Protein AF-A0ABD2PYW7-F1 (afdb_monomer_lite)

Structure (mmCIF, N/CA/C/O backbone):
data_AF-A0ABD2PYW7-F1
#
_entry.id   AF-A0ABD2PYW7-F1
#
loop_
_atom_site.group_PDB
_atom_site.id
_atom_site.type_symbol
_atom_site.label_atom_id
_atom_site.label_alt_id
_atom_site.label_comp_id
_atom_site.label_asym_id
_atom_site.label_entity_id
_atom_site.label_seq_id
_atom_site.pdbx_PDB_ins_code
_atom_site.Cartn_x
_atom_site.Cartn_y
_atom_site.Cartn_z
_atom_site.occupancy
_atom_site.B_iso_or_equiv
_atom_site.auth_seq_id
_atom_site.auth_comp_id
_atom_site.auth_asym_id
_atom_site.auth_atom_id
_atom_site.pdbx_PDB_model_num
ATOM 1 N N . MET A 1 1 ? 18.939 -3.642 -20.724 1.00 52.53 1 MET A N 1
ATOM 2 C CA . MET A 1 1 ? 17.800 -2.954 -20.072 1.00 52.53 1 MET A CA 1
ATOM 3 C C . MET A 1 1 ? 18.262 -1.967 -18.990 1.00 52.53 1 MET A C 1
ATOM 5 O O . MET A 1 1 ? 17.983 -0.792 -19.142 1.00 52.53 1 MET A O 1
ATOM 9 N N . TYR A 1 2 ? 19.054 -2.363 -17.980 1.00 49.78 2 TYR A N 1
ATOM 10 C CA . TYR A 1 2 ? 19.528 -1.447 -16.913 1.00 49.78 2 TYR A CA 1
ATOM 11 C C . TYR A 1 2 ? 20.379 -0.253 -17.397 1.00 49.78 2 TYR A C 1
ATOM 13 O O . TYR A 1 2 ? 20.152 0.873 -16.969 1.00 49.78 2 TYR A O 1
ATOM 21 N N . ALA A 1 3 ? 21.316 -0.473 -18.329 1.00 51.88 3 ALA A N 1
ATOM 22 C CA . ALA A 1 3 ? 22.132 0.605 -18.905 1.00 51.88 3 ALA A CA 1
ATOM 23 C C . ALA A 1 3 ? 21.305 1.633 -19.701 1.00 51.88 3 ALA A C 1
ATOM 25 O O . ALA A 1 3 ? 21.702 2.785 -19.798 1.00 51.88 3 ALA A O 1
ATOM 26 N N . ILE A 1 4 ? 20.153 1.212 -20.235 1.00 57.09 4 ILE A N 1
ATOM 27 C CA . ILE A 1 4 ? 19.207 2.082 -20.942 1.00 57.09 4 ILE A CA 1
ATOM 28 C C . ILE A 1 4 ? 18.383 2.861 -19.913 1.00 57.09 4 ILE A C 1
ATOM 30 O O . ILE A 1 4 ? 18.270 4.072 -20.023 1.00 57.09 4 ILE A O 1
ATOM 34 N N . LEU A 1 5 ? 17.886 2.189 -18.865 1.00 62.19 5 LEU A N 1
ATOM 35 C CA . LEU A 1 5 ? 17.117 2.833 -17.797 1.00 62.19 5 LEU A CA 1
ATOM 36 C C . LEU A 1 5 ? 17.913 3.956 -17.117 1.00 62.19 5 LEU A C 1
ATOM 38 O O . LEU A 1 5 ? 17.395 5.056 -17.000 1.00 62.19 5 LEU A O 1
ATOM 42 N N . HIS A 1 6 ? 19.183 3.745 -16.753 1.00 66.00 6 HIS A N 1
ATOM 43 C CA . HIS A 1 6 ? 19.994 4.775 -16.069 1.00 66.00 6 HIS A CA 1
ATOM 44 C C . HIS A 1 6 ? 20.317 6.021 -16.902 1.00 66.00 6 HIS A C 1
ATOM 46 O O . HIS A 1 6 ? 20.719 7.032 -16.334 1.00 66.00 6 HIS A O 1
ATOM 52 N N . GLN A 1 7 ? 20.157 5.962 -18.224 1.00 72.94 7 GLN A N 1
ATOM 53 C CA . GLN A 1 7 ? 20.335 7.121 -19.106 1.00 72.94 7 GLN A CA 1
ATOM 54 C C . GLN A 1 7 ? 19.061 7.966 -19.230 1.00 72.94 7 GLN A C 1
ATOM 56 O O . GLN A 1 7 ? 19.128 9.109 -19.673 1.00 72.94 7 GLN A O 1
ATOM 61 N N . LEU A 1 8 ? 17.917 7.406 -18.835 1.00 76.38 8 LEU A N 1
ATOM 62 C CA . LEU A 1 8 ? 16.614 8.052 -18.884 1.00 76.38 8 LEU A CA 1
ATOM 63 C C . LEU A 1 8 ? 16.336 8.833 -17.596 1.00 76.38 8 LEU A C 1
ATOM 65 O O . LEU A 1 8 ? 16.809 8.473 -16.510 1.00 76.38 8 LEU A O 1
ATOM 69 N N . LYS A 1 9 ? 15.520 9.884 -17.703 1.00 85.19 9 LYS A N 1
ATOM 70 C CA . LYS A 1 9 ? 14.954 10.574 -16.536 1.00 85.19 9 LYS A CA 1
ATOM 71 C C . LYS A 1 9 ? 14.059 9.614 -15.751 1.00 85.19 9 LYS A C 1
ATOM 73 O O . LYS A 1 9 ? 13.505 8.669 -16.302 1.00 85.19 9 LYS A O 1
ATOM 78 N N . LYS A 1 10 ? 13.864 9.874 -14.457 1.00 77.88 10 LYS A N 1
ATOM 79 C CA . LYS A 1 10 ? 13.043 9.008 -13.585 1.00 77.88 10 LYS A CA 1
ATOM 80 C C . LYS A 1 10 ? 11.611 8.847 -14.101 1.00 77.88 10 LYS A C 1
ATOM 82 O O . LYS A 1 10 ? 11.086 7.744 -14.083 1.00 77.88 10 LYS A O 1
ATOM 87 N N . GLU A 1 11 ? 11.032 9.920 -14.630 1.00 83.38 11 GLU A N 1
ATOM 88 C CA . GLU A 1 11 ? 9.726 9.927 -15.302 1.00 83.38 11 GLU A CA 1
ATOM 89 C C . GLU A 1 11 ? 9.674 8.935 -16.476 1.00 83.38 11 GLU A C 1
ATOM 91 O O . GLU A 1 11 ? 8.742 8.148 -16.619 1.00 83.38 11 GLU A O 1
ATOM 96 N N . GLU A 1 12 ? 10.708 8.940 -17.315 1.00 83.81 12 GLU A N 1
ATOM 97 C CA . GLU A 1 12 ? 10.820 8.070 -18.487 1.00 83.81 12 GLU A CA 1
ATOM 98 C C . GLU A 1 12 ? 11.050 6.612 -18.073 1.00 83.81 12 GLU A C 1
ATOM 100 O O . GLU A 1 12 ? 10.486 5.700 -18.677 1.00 83.81 12 GLU A O 1
ATOM 105 N N . GLN A 1 13 ? 11.825 6.385 -17.007 1.00 83.81 13 GLN A N 1
ATOM 106 C CA . GLN A 1 13 ? 11.998 5.061 -16.409 1.00 83.81 13 GLN A CA 1
ATOM 107 C C . GLN A 1 13 ? 10.678 4.521 -15.851 1.00 83.81 13 GLN A C 1
ATOM 109 O O . GLN A 1 13 ? 10.348 3.367 -16.116 1.00 83.81 13 GLN A O 1
ATOM 114 N N . ALA A 1 14 ? 9.920 5.342 -15.118 1.00 85.25 14 ALA A N 1
ATOM 115 C CA . ALA A 1 14 ? 8.622 4.971 -14.561 1.00 85.25 14 ALA A CA 1
ATOM 116 C C . ALA A 1 14 ? 7.639 4.598 -15.677 1.00 85.25 14 ALA A C 1
ATOM 118 O O . ALA A 1 14 ? 7.069 3.510 -15.660 1.00 85.25 14 ALA A O 1
ATOM 119 N N . ARG A 1 15 ? 7.530 5.432 -16.718 1.00 86.00 15 ARG A N 1
ATOM 120 C CA . ARG A 1 15 ? 6.681 5.147 -17.887 1.00 86.00 15 ARG A CA 1
ATOM 121 C C . ARG A 1 15 ? 7.093 3.866 -18.604 1.00 86.00 15 ARG A C 1
ATOM 123 O O . ARG A 1 15 ? 6.240 3.043 -18.923 1.00 86.00 15 ARG A O 1
ATOM 130 N N . LEU A 1 16 ? 8.390 3.670 -18.840 1.00 85.94 16 LEU A N 1
ATOM 131 C CA . LEU A 1 16 ? 8.882 2.472 -19.518 1.00 85.94 16 LEU A CA 1
ATOM 132 C C . LEU A 1 16 ? 8.623 1.208 -18.690 1.00 85.94 16 LEU A C 1
ATOM 134 O O . LEU A 1 16 ? 8.171 0.205 -19.236 1.00 85.94 16 LEU A O 1
ATOM 138 N N . LEU A 1 17 ? 8.882 1.246 -17.381 1.00 83.56 17 LEU A N 1
ATOM 139 C CA . LEU A 1 17 ? 8.610 0.113 -16.497 1.00 83.56 17 LEU A CA 1
ATOM 140 C C . LEU A 1 17 ? 7.115 -0.177 -16.391 1.00 83.56 17 LEU A C 1
ATOM 142 O O . LEU A 1 17 ? 6.745 -1.348 -16.400 1.00 83.56 17 LEU A O 1
ATOM 146 N N . PHE A 1 18 ? 6.266 0.852 -16.365 1.00 85.81 18 PHE A N 1
ATOM 147 C CA . PHE A 1 18 ? 4.819 0.668 -16.418 1.00 85.81 18 PHE A CA 1
ATOM 148 C C . PHE A 1 18 ? 4.382 -0.001 -17.726 1.00 85.81 18 PHE A C 1
ATOM 150 O O . PHE A 1 18 ? 3.592 -0.934 -17.706 1.00 85.81 18 PHE A O 1
ATOM 157 N N . ILE A 1 19 ? 4.917 0.420 -18.875 1.00 86.12 19 ILE A N 1
ATOM 158 C CA . ILE A 1 19 ? 4.568 -0.193 -20.167 1.00 86.12 19 ILE A CA 1
ATOM 159 C C . ILE A 1 19 ? 4.984 -1.670 -20.218 1.00 86.12 19 ILE A C 1
ATOM 161 O O . ILE A 1 19 ? 4.281 -2.492 -20.802 1.00 86.12 19 ILE A O 1
ATOM 165 N N . LEU A 1 20 ? 6.134 -2.005 -19.633 1.00 85.38 20 LEU A N 1
ATOM 166 C CA . LEU A 1 20 ? 6.694 -3.355 -19.702 1.00 85.38 20 LEU A CA 1
ATOM 167 C C . LEU A 1 20 ? 6.112 -4.316 -18.661 1.00 85.38 20 LEU A C 1
ATOM 169 O O . LEU A 1 20 ? 5.995 -5.504 -18.945 1.00 85.38 20 LEU A O 1
ATOM 173 N N . TYR A 1 21 ? 5.805 -3.817 -17.465 1.00 84.44 21 TYR A N 1
ATOM 174 C CA . TYR A 1 21 ? 5.489 -4.643 -16.295 1.00 84.44 21 TYR A CA 1
ATOM 175 C C . TYR A 1 21 ? 4.320 -4.115 -15.473 1.00 84.44 21 TYR A C 1
ATOM 177 O O . TYR A 1 21 ? 4.023 -4.690 -14.430 1.00 84.44 21 TYR A O 1
ATOM 185 N N . GLY A 1 22 ? 3.708 -3.003 -15.875 1.00 86.81 22 GLY A N 1
ATOM 186 C CA . GLY A 1 22 ? 2.589 -2.416 -15.158 1.00 86.81 22 GLY A CA 1
ATOM 187 C C . GLY A 1 22 ? 1.405 -3.379 -15.078 1.00 86.81 22 GLY A C 1
ATOM 188 O O . GLY A 1 22 ? 1.373 -4.404 -15.761 1.00 86.81 22 GLY A O 1
ATOM 189 N N . PRO A 1 23 ? 0.414 -3.071 -14.239 1.00 88.06 23 PRO A N 1
ATOM 190 C CA . PRO A 1 23 ? -0.671 -3.994 -13.963 1.00 88.06 23 PRO A CA 1
ATOM 191 C C . PRO A 1 23 ? -1.484 -4.358 -15.208 1.00 88.06 23 PRO A C 1
ATOM 193 O O . PRO A 1 23 ? -1.763 -3.504 -16.059 1.00 88.06 23 PRO A O 1
ATOM 196 N N . LEU A 1 24 ? -1.905 -5.623 -15.280 1.00 88.38 24 LEU A N 1
ATOM 197 C CA . LEU A 1 24 ? -2.558 -6.204 -16.452 1.00 88.38 24 LEU A CA 1
ATOM 198 C C . LEU A 1 24 ? -3.940 -6.769 -16.124 1.00 88.38 24 LEU A C 1
ATOM 200 O O . LEU A 1 24 ? -4.105 -7.564 -15.210 1.00 88.38 24 LEU A O 1
ATOM 204 N N . HIS A 1 25 ? -4.930 -6.476 -16.961 1.00 84.25 25 HIS A N 1
ATOM 205 C CA . HIS A 1 25 ? -6.196 -7.205 -16.971 1.00 84.25 25 HIS A CA 1
ATOM 206 C C . HIS A 1 25 ? -6.430 -7.788 -18.358 1.00 84.25 25 HIS A C 1
ATOM 208 O O . HIS A 1 25 ? -6.474 -7.058 -19.350 1.00 84.25 25 HIS A O 1
ATOM 214 N N . ARG A 1 26 ? -6.572 -9.117 -18.443 1.00 82.50 26 ARG A N 1
ATOM 215 C CA . ARG A 1 26 ? -6.778 -9.837 -19.716 1.00 82.50 26 ARG A CA 1
ATOM 216 C C . ARG A 1 26 ? -5.719 -9.473 -20.777 1.00 82.50 26 ARG A C 1
ATOM 218 O O . ARG A 1 26 ? -6.046 -9.266 -21.943 1.00 82.50 26 ARG A O 1
ATOM 225 N N . GLY A 1 27 ? -4.459 -9.353 -20.349 1.00 81.19 27 GLY A N 1
ATOM 226 C CA . GLY A 1 27 ? -3.315 -9.036 -21.215 1.00 81.19 27 GLY A CA 1
ATOM 227 C C . GLY A 1 27 ? -3.215 -7.574 -21.664 1.00 81.19 27 GLY A C 1
ATOM 228 O O . GLY A 1 27 ? -2.431 -7.274 -22.561 1.00 81.19 27 GLY A O 1
ATOM 229 N N . LYS A 1 28 ? -4.000 -6.662 -21.079 1.00 86.25 28 LYS A N 1
ATOM 230 C CA . LYS A 1 28 ? -3.956 -5.223 -21.376 1.00 86.25 28 LYS A CA 1
ATOM 231 C C . LYS A 1 28 ? -3.544 -4.432 -20.143 1.00 86.25 28 LYS A C 1
ATOM 233 O O . LYS A 1 28 ? -4.005 -4.744 -19.050 1.00 86.25 28 LYS A O 1
ATOM 238 N N . LEU A 1 29 ? -2.729 -3.395 -20.335 1.00 87.25 29 LEU A N 1
ATOM 239 C CA . LEU A 1 29 ? -2.399 -2.432 -19.282 1.00 87.25 29 LEU A CA 1
ATOM 240 C C . LEU A 1 29 ? -3.655 -1.682 -18.838 1.00 87.25 29 LEU A C 1
ATOM 242 O O . LEU A 1 29 ? -4.457 -1.264 -19.677 1.00 87.25 29 LEU A O 1
ATOM 246 N N . ILE A 1 30 ? -3.8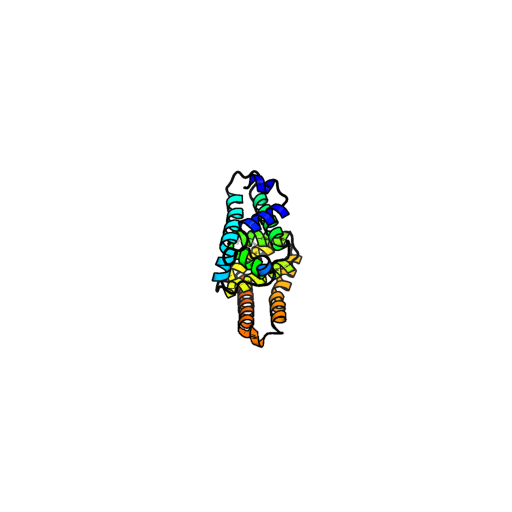07 -1.500 -17.528 1.00 87.38 30 ILE A N 1
ATOM 247 C CA . ILE A 1 30 ? -5.043 -0.985 -16.922 1.00 87.38 30 ILE A CA 1
ATOM 248 C C . ILE A 1 30 ? -4.855 0.281 -16.078 1.00 87.38 30 ILE A C 1
ATOM 250 O O . ILE A 1 30 ? -5.447 0.394 -15.012 1.00 87.38 30 ILE A O 1
ATOM 254 N N . TRP A 1 31 ? -4.079 1.261 -16.557 1.00 84.44 31 TRP A N 1
ATOM 255 C C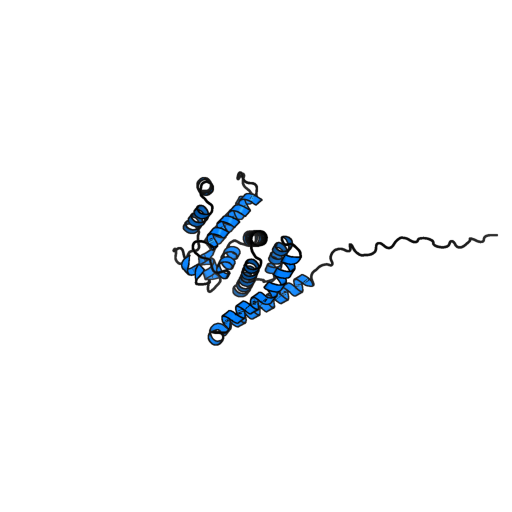A . TRP A 1 31 ? -3.843 2.513 -15.814 1.00 84.44 31 TRP A CA 1
ATOM 256 C C . TRP A 1 31 ? -5.143 3.182 -15.341 1.00 84.44 31 TRP A C 1
ATOM 258 O O . TRP A 1 31 ? -5.360 3.333 -14.146 1.00 84.44 31 TRP A O 1
ATOM 268 N N . ASN A 1 32 ? -6.047 3.514 -16.268 1.00 85.44 32 ASN A N 1
ATOM 269 C CA . ASN A 1 32 ? -7.278 4.238 -15.931 1.00 85.44 32 ASN A CA 1
ATOM 270 C C . ASN A 1 32 ? -8.161 3.453 -14.954 1.00 85.44 32 ASN A C 1
ATOM 272 O O . ASN A 1 32 ? -8.755 4.032 -14.054 1.00 85.44 32 ASN A O 1
ATOM 276 N N . MET A 1 33 ? -8.198 2.121 -15.078 1.00 85.81 33 MET A N 1
ATOM 277 C CA . MET A 1 33 ? -8.975 1.303 -14.145 1.00 85.81 33 MET A CA 1
ATOM 278 C C . MET A 1 33 ? -8.395 1.358 -12.733 1.00 85.81 33 MET A C 1
ATOM 280 O O . MET A 1 33 ? -9.163 1.255 -11.791 1.00 85.81 33 MET A O 1
ATOM 284 N N . ILE A 1 34 ? -7.083 1.538 -12.574 1.00 86.75 34 ILE A N 1
ATOM 285 C CA . ILE A 1 34 ? -6.424 1.638 -11.264 1.00 86.75 34 ILE A CA 1
ATOM 286 C C . ILE A 1 34 ? -6.655 3.000 -10.601 1.00 86.75 34 ILE A C 1
ATOM 288 O O . ILE A 1 34 ? -6.634 3.104 -9.374 1.00 86.75 34 ILE A O 1
ATOM 292 N N . CYS A 1 35 ? -6.898 4.040 -11.392 1.00 85.88 35 CYS A N 1
ATOM 293 C CA . CYS A 1 35 ? -7.284 5.352 -10.879 1.00 85.88 35 CYS A CA 1
ATOM 294 C C . CYS A 1 35 ? -8.754 5.402 -10.431 1.00 85.88 35 CYS A C 1
ATOM 296 O O . CYS A 1 35 ? -9.122 6.279 -9.660 1.00 85.88 35 CYS A O 1
ATOM 298 N N . GLU A 1 36 ? -9.596 4.480 -10.905 1.00 84.94 36 GLU A N 1
ATOM 299 C CA . GLU A 1 36 ? -11.055 4.567 -10.734 1.00 84.94 36 GLU A CA 1
ATOM 300 C C . GLU A 1 36 ? -11.663 3.393 -9.957 1.00 84.94 36 GLU A C 1
ATOM 302 O O . GLU A 1 36 ? -12.714 3.539 -9.343 1.00 84.94 36 GLU A O 1
ATOM 307 N N . ASN A 1 37 ? -11.031 2.218 -9.983 1.00 83.75 37 ASN A N 1
ATOM 308 C CA . ASN A 1 37 ? -11.595 0.978 -9.456 1.00 83.75 37 ASN A CA 1
ATOM 309 C C . ASN A 1 37 ? -10.563 0.205 -8.640 1.00 83.75 37 ASN A C 1
ATOM 311 O O . ASN A 1 37 ? -9.378 0.179 -8.967 1.00 83.75 37 ASN A O 1
ATOM 315 N N . THR A 1 38 ? -11.024 -0.502 -7.615 1.00 83.31 38 THR A N 1
ATOM 316 C CA . THR A 1 38 ? -10.182 -1.368 -6.784 1.00 83.31 38 THR A CA 1
ATOM 317 C C . THR A 1 38 ? -10.369 -2.839 -7.151 1.00 83.31 38 THR A C 1
ATOM 319 O O . THR A 1 38 ? -11.380 -3.233 -7.739 1.00 83.31 38 THR A O 1
ATOM 322 N N . ALA A 1 39 ? -9.383 -3.684 -6.835 1.00 80.94 39 ALA A N 1
ATOM 323 C CA . ALA A 1 39 ? -9.534 -5.127 -7.015 1.00 80.94 39 ALA A CA 1
ATOM 324 C C . ALA A 1 39 ? -10.663 -5.667 -6.117 1.00 80.94 39 ALA A C 1
ATOM 326 O O . ALA A 1 39 ? -10.678 -5.431 -4.905 1.00 80.94 39 ALA A O 1
ATOM 327 N N . ALA A 1 40 ? -11.596 -6.420 -6.703 1.00 76.38 40 ALA A N 1
ATOM 328 C CA . ALA A 1 40 ? -12.767 -6.958 -6.018 1.00 76.38 40 ALA A CA 1
ATOM 329 C C . ALA A 1 40 ? -12.396 -8.048 -5.005 1.00 76.38 40 ALA A C 1
ATOM 331 O O . ALA A 1 40 ? -12.984 -8.094 -3.926 1.00 76.38 40 ALA A O 1
ATOM 332 N N . ASP A 1 41 ? -11.381 -8.859 -5.301 1.00 80.19 41 ASP A N 1
ATOM 333 C CA . ASP A 1 41 ? -10.919 -9.958 -4.456 1.00 80.19 41 ASP A CA 1
ATOM 334 C C . ASP A 1 41 ? -9.409 -10.226 -4.610 1.00 80.19 41 ASP A C 1
ATOM 336 O O . ASP A 1 41 ? -8.691 -9.557 -5.363 1.00 80.19 41 ASP A O 1
ATOM 340 N N . PHE A 1 42 ? -8.918 -11.206 -3.847 1.00 80.94 42 PHE A N 1
ATOM 341 C CA . PHE A 1 42 ? -7.513 -11.602 -3.844 1.00 80.94 42 PHE A CA 1
ATOM 342 C C . PHE A 1 42 ? -7.047 -12.199 -5.179 1.00 80.94 42 PHE A C 1
ATOM 344 O O . PHE A 1 42 ? -5.907 -11.971 -5.594 1.00 80.94 42 PHE A O 1
ATOM 351 N N . ASP A 1 43 ? -7.913 -12.938 -5.872 1.00 85.25 43 ASP A N 1
ATOM 352 C CA . ASP A 1 43 ? -7.563 -13.542 -7.153 1.00 85.25 43 ASP A CA 1
ATOM 353 C C . ASP A 1 43 ? -7.372 -12.456 -8.210 1.00 85.25 43 ASP A C 1
ATOM 355 O O . ASP A 1 43 ? -6.376 -12.473 -8.940 1.00 85.25 43 ASP A O 1
ATOM 359 N N . GLN A 1 44 ? -8.258 -11.459 -8.250 1.00 84.69 44 GLN A N 1
ATOM 360 C CA . GLN A 1 44 ? -8.115 -10.296 -9.115 1.00 84.69 44 GLN A CA 1
ATOM 361 C C . GLN A 1 44 ? -6.873 -9.479 -8.754 1.00 84.69 44 GLN A C 1
ATOM 363 O O . GLN A 1 44 ? -6.150 -9.072 -9.661 1.00 84.69 44 GLN A O 1
ATOM 368 N N . LEU A 1 45 ? -6.572 -9.286 -7.463 1.00 86.88 45 LEU A N 1
ATOM 369 C CA . LEU A 1 45 ? -5.332 -8.633 -7.028 1.00 86.88 45 LEU A CA 1
ATOM 370 C C . LEU A 1 45 ? -4.113 -9.349 -7.611 1.00 86.88 45 LEU A C 1
ATOM 372 O O . LEU A 1 45 ? -3.254 -8.711 -8.221 1.00 86.88 45 LEU A O 1
ATOM 376 N N . LYS A 1 46 ? -4.045 -10.675 -7.468 1.00 85.75 46 LYS A N 1
ATOM 377 C CA . LYS A 1 46 ? -2.915 -11.471 -7.956 1.00 85.75 46 LYS A CA 1
ATOM 378 C C . LYS A 1 46 ? -2.798 -11.432 -9.479 1.00 85.75 46 LYS A C 1
ATOM 380 O O . LYS A 1 46 ? -1.687 -11.312 -9.989 1.00 85.75 46 LYS A O 1
ATOM 385 N N . HIS A 1 47 ? -3.917 -11.501 -10.199 1.00 87.25 47 HIS A N 1
ATOM 386 C CA . HIS A 1 47 ? -3.918 -11.404 -11.661 1.00 87.25 47 HIS A CA 1
ATOM 387 C C . HIS A 1 47 ? -3.506 -10.012 -12.150 1.00 87.25 47 HIS A C 1
ATOM 389 O O . HIS A 1 47 ? -2.736 -9.914 -13.100 1.00 87.25 47 HIS A O 1
ATOM 395 N N . CYS A 1 48 ? -3.990 -8.951 -11.500 1.00 87.88 48 CYS A N 1
ATOM 396 C CA . CYS A 1 48 ? -3.711 -7.579 -11.908 1.00 87.88 48 CYS A CA 1
ATOM 397 C C . CYS A 1 48 ? -2.300 -7.127 -11.532 1.00 87.88 48 CYS A C 1
ATOM 399 O O . CYS A 1 48 ? -1.629 -6.488 -12.338 1.00 87.88 48 CYS A O 1
ATOM 401 N N . PHE A 1 49 ? -1.844 -7.453 -10.322 1.00 90.56 49 PHE A N 1
ATOM 402 C CA . PHE A 1 49 ? -0.644 -6.862 -9.724 1.00 90.56 49 PHE A CA 1
ATOM 403 C C . PHE A 1 49 ? 0.488 -7.860 -9.464 1.00 90.56 49 PHE A C 1
ATOM 405 O O . PHE A 1 49 ? 1.575 -7.436 -9.084 1.00 90.56 49 PHE A O 1
ATOM 412 N N . GLY A 1 50 ? 0.280 -9.166 -9.655 1.00 88.50 50 GLY A N 1
ATOM 413 C CA . GLY A 1 50 ? 1.254 -10.195 -9.275 1.00 88.50 50 GLY A CA 1
ATOM 414 C C . GLY A 1 50 ? 2.590 -10.094 -10.014 1.00 88.50 50 GLY A C 1
ATOM 415 O O . GLY A 1 50 ? 3.641 -10.077 -9.377 1.00 88.50 50 GLY A O 1
ATOM 416 N N . GLU A 1 51 ? 2.565 -9.986 -11.346 1.00 88.44 51 GLU A N 1
ATOM 417 C CA . GLU A 1 51 ? 3.791 -9.849 -12.153 1.00 88.44 51 GLU A CA 1
ATOM 418 C C . GLU A 1 51 ? 4.519 -8.535 -11.854 1.00 88.44 51 GLU A C 1
ATOM 420 O O . GLU A 1 51 ? 5.742 -8.512 -11.686 1.00 88.44 51 GLU A O 1
ATOM 425 N N . PHE A 1 52 ? 3.753 -7.452 -11.706 1.00 89.75 52 PHE A N 1
ATOM 426 C CA . PHE A 1 52 ? 4.289 -6.143 -11.365 1.00 89.75 52 PHE A CA 1
ATOM 427 C C . PHE A 1 52 ? 4.946 -6.144 -9.977 1.00 89.75 52 PHE A C 1
ATOM 429 O O . PHE A 1 52 ? 6.086 -5.706 -9.819 1.00 89.75 52 PHE A O 1
ATOM 436 N N . GLY A 1 53 ? 4.269 -6.719 -8.981 1.00 90.19 53 GLY A N 1
ATOM 437 C CA . GLY A 1 53 ? 4.788 -6.899 -7.630 1.00 90.19 53 GLY A CA 1
ATOM 438 C C . GLY A 1 53 ? 6.062 -7.745 -7.613 1.00 90.19 53 GLY A C 1
ATOM 439 O O . GLY A 1 53 ? 7.063 -7.339 -7.024 1.00 90.19 53 GLY A O 1
ATOM 440 N N . ALA A 1 54 ? 6.085 -8.875 -8.325 1.00 88.19 54 ALA A N 1
ATOM 441 C CA . ALA A 1 54 ? 7.277 -9.717 -8.430 1.00 88.19 54 ALA A CA 1
ATOM 442 C C . ALA A 1 54 ? 8.479 -8.956 -9.020 1.00 88.19 54 ALA A C 1
ATOM 444 O O . ALA A 1 54 ? 9.602 -9.083 -8.523 1.00 88.19 54 ALA A O 1
ATOM 445 N N . MET A 1 55 ? 8.246 -8.116 -10.032 1.00 87.69 55 MET A N 1
ATOM 446 C CA . MET A 1 55 ? 9.270 -7.243 -10.612 1.00 87.69 55 MET A CA 1
ATOM 447 C C . MET A 1 55 ? 9.788 -6.217 -9.590 1.00 87.69 55 MET A C 1
ATOM 449 O O . MET A 1 55 ? 11.002 -6.080 -9.416 1.00 87.69 55 MET A O 1
ATOM 453 N N . LEU A 1 56 ? 8.897 -5.551 -8.851 1.00 87.44 56 LEU A N 1
ATOM 454 C CA . LEU A 1 56 ? 9.264 -4.602 -7.791 1.00 87.44 56 LEU A CA 1
ATOM 455 C C . LEU A 1 56 ? 10.069 -5.269 -6.659 1.00 87.44 56 LEU A C 1
ATOM 457 O O . LEU A 1 56 ? 11.077 -4.726 -6.186 1.00 87.44 56 LEU A O 1
ATOM 461 N N . SER A 1 57 ? 9.673 -6.482 -6.271 1.00 86.62 57 SER A N 1
ATOM 462 C CA . SER A 1 57 ? 10.400 -7.318 -5.311 1.00 86.62 57 SER A CA 1
ATOM 463 C C . SER A 1 57 ? 11.818 -7.622 -5.805 1.00 86.62 57 SER A C 1
ATOM 465 O O . SER A 1 57 ? 12.807 -7.395 -5.100 1.00 86.62 57 SER A O 1
ATOM 467 N N . PHE A 1 58 ? 11.940 -8.026 -7.074 1.00 81.75 58 PHE A N 1
ATOM 468 C CA . PHE A 1 58 ? 13.221 -8.304 -7.718 1.00 81.75 58 PHE A CA 1
ATOM 469 C C . PHE A 1 58 ? 14.148 -7.081 -7.742 1.00 81.75 58 PHE A C 1
ATOM 471 O O . PHE A 1 58 ? 15.338 -7.216 -7.442 1.00 81.75 58 PHE A O 1
ATOM 478 N N . LEU A 1 59 ? 13.619 -5.885 -8.031 1.00 74.88 59 LEU A N 1
ATOM 479 C CA . LEU A 1 59 ? 14.392 -4.635 -7.987 1.00 74.88 59 LEU A CA 1
ATOM 480 C C . LEU A 1 59 ? 14.965 -4.353 -6.589 1.00 74.88 59 LEU A C 1
ATOM 482 O O . LEU A 1 59 ? 16.063 -3.805 -6.468 1.00 74.88 59 LEU A O 1
ATOM 486 N N . THR A 1 60 ? 14.263 -4.774 -5.538 1.00 72.50 60 THR A N 1
ATOM 487 C CA . THR A 1 60 ? 14.673 -4.548 -4.144 1.00 72.50 60 THR A CA 1
ATOM 488 C C . THR A 1 60 ? 15.712 -5.566 -3.663 1.00 72.50 60 THR A C 1
ATOM 490 O O . THR A 1 60 ? 16.650 -5.178 -2.960 1.00 72.50 60 THR A O 1
ATOM 493 N N . ILE A 1 61 ? 15.600 -6.834 -4.083 1.00 66.31 61 ILE A N 1
ATOM 494 C CA . ILE A 1 61 ? 16.521 -7.935 -3.727 1.00 66.31 61 ILE A CA 1
ATOM 495 C C . ILE A 1 61 ? 17.832 -7.864 -4.532 1.00 66.31 61 ILE A C 1
ATOM 497 O O . ILE A 1 61 ? 18.931 -7.989 -3.992 1.00 66.31 61 ILE A O 1
ATOM 501 N N . LYS A 1 62 ? 17.775 -7.605 -5.842 1.00 61.47 62 LYS A N 1
ATOM 502 C CA . LYS A 1 62 ? 18.998 -7.499 -6.666 1.00 61.47 62 LYS A CA 1
ATOM 503 C C . LYS A 1 62 ? 19.781 -6.216 -6.407 1.00 61.47 62 LYS A C 1
ATOM 505 O O . LYS A 1 62 ? 20.990 -6.191 -6.630 1.00 61.47 62 LYS A O 1
ATOM 510 N N . GLY A 1 63 ? 19.121 -5.188 -5.869 1.00 52.91 63 GLY A N 1
ATOM 511 C CA . GLY A 1 63 ? 19.781 -4.003 -5.326 1.00 52.91 63 GLY A CA 1
ATOM 512 C C . GLY A 1 63 ? 20.681 -4.295 -4.116 1.00 52.91 63 GLY A C 1
ATOM 513 O O . GLY A 1 63 ? 21.508 -3.450 -3.783 1.00 52.91 63 GLY A O 1
ATOM 514 N N . THR A 1 64 ? 20.557 -5.468 -3.470 1.00 49.34 64 THR A N 1
ATOM 515 C CA . THR A 1 64 ? 21.368 -5.855 -2.299 1.00 49.34 64 THR A CA 1
ATOM 516 C C . THR A 1 64 ? 22.542 -6.795 -2.580 1.00 49.34 64 THR A C 1
ATOM 518 O O . THR A 1 64 ? 23.479 -6.795 -1.790 1.00 49.34 64 THR A O 1
ATOM 521 N N . GLU A 1 65 ? 22.545 -7.551 -3.685 1.00 46.25 65 GLU A N 1
ATOM 522 C CA . GLU A 1 65 ? 23.523 -8.643 -3.904 1.00 46.25 65 GLU A CA 1
ATOM 523 C C . GLU A 1 65 ? 24.504 -8.435 -5.072 1.00 46.25 65 GLU A C 1
ATOM 525 O O . GLU A 1 65 ? 25.426 -9.226 -5.256 1.00 46.25 65 GLU A O 1
ATOM 530 N N . GLY A 1 66 ? 24.335 -7.399 -5.894 1.00 37.06 66 GLY A N 1
ATOM 531 C CA . GLY A 1 66 ? 25.158 -7.209 -7.090 1.00 37.06 66 GLY A CA 1
ATOM 532 C C . GLY A 1 66 ? 26.153 -6.059 -6.981 1.00 37.06 66 GLY A C 1
ATOM 533 O O . GLY A 1 66 ? 25.834 -5.018 -6.415 1.00 37.06 66 GLY A O 1
ATOM 534 N N . ASN A 1 67 ? 27.305 -6.222 -7.645 1.00 37.41 67 ASN A N 1
ATOM 535 C CA . ASN A 1 67 ? 28.229 -5.186 -8.143 1.00 37.41 67 ASN A CA 1
ATOM 536 C C . ASN A 1 67 ? 27.528 -4.146 -9.057 1.00 37.41 67 ASN A C 1
ATOM 538 O O . ASN A 1 67 ? 27.954 -3.861 -10.176 1.00 37.41 67 ASN A O 1
ATOM 542 N N . PHE A 1 68 ? 26.420 -3.572 -8.607 1.00 42.56 68 PHE A N 1
ATOM 543 C CA . PHE A 1 68 ? 25.810 -2.398 -9.191 1.00 42.56 68 PHE A CA 1
ATOM 544 C C . PHE A 1 68 ? 26.523 -1.201 -8.576 1.00 42.56 68 PHE A C 1
ATOM 546 O O . PHE A 1 68 ? 26.578 -1.067 -7.358 1.00 42.56 68 PHE A O 1
ATOM 553 N N . LEU A 1 69 ? 27.094 -0.337 -9.413 1.00 41.28 69 LEU A N 1
ATOM 554 C CA . LEU A 1 69 ? 27.936 0.821 -9.064 1.00 41.28 69 LEU A CA 1
ATOM 555 C C . LEU A 1 69 ? 27.218 1.924 -8.241 1.00 41.28 69 LEU A C 1
ATOM 557 O O . LEU A 1 69 ? 27.600 3.091 -8.256 1.00 41.28 69 LEU A O 1
ATOM 561 N N . CYS A 1 70 ? 26.157 1.573 -7.517 1.00 39.97 70 CYS A N 1
ATOM 562 C CA . CYS A 1 70 ? 25.450 2.365 -6.526 1.00 39.97 70 CYS A CA 1
ATOM 563 C C . CYS A 1 70 ? 25.127 1.450 -5.333 1.00 39.97 70 CYS A C 1
ATOM 565 O O . CYS A 1 70 ? 24.198 0.652 -5.405 1.00 39.97 70 CYS A O 1
ATOM 567 N N . HIS A 1 71 ? 25.897 1.574 -4.247 1.00 44.41 71 HIS A N 1
ATOM 568 C CA . HIS A 1 71 ? 25.730 0.815 -3.002 1.00 44.41 71 HIS A CA 1
ATOM 569 C C . HIS A 1 71 ? 24.261 0.703 -2.544 1.00 44.41 71 HIS A C 1
ATOM 571 O O . HIS A 1 71 ? 23.569 1.719 -2.455 1.00 44.41 71 HIS A O 1
ATOM 577 N N . GLY A 1 72 ? 23.843 -0.527 -2.209 1.00 57.19 72 GLY A N 1
ATOM 578 C CA . GLY A 1 72 ? 22.604 -0.971 -1.542 1.00 57.19 72 GLY A CA 1
ATOM 579 C C . GLY A 1 72 ? 21.469 0.045 -1.375 1.00 57.19 72 GLY A C 1
ATOM 580 O O . GLY A 1 72 ? 20.448 -0.020 -2.057 1.00 57.19 72 GLY A O 1
ATOM 581 N N . THR A 1 73 ? 21.629 1.000 -0.459 1.00 62.03 73 THR A N 1
ATOM 582 C CA . THR A 1 73 ? 20.607 2.005 -0.116 1.00 62.03 73 THR A CA 1
ATOM 583 C C . THR A 1 73 ? 20.242 2.928 -1.283 1.00 62.03 73 THR A C 1
ATOM 585 O O . THR A 1 73 ? 19.081 3.300 -1.439 1.00 62.03 73 THR A O 1
ATOM 588 N N . ARG A 1 74 ? 21.201 3.278 -2.152 1.00 64.38 74 ARG A N 1
ATOM 589 C CA . ARG A 1 74 ? 20.958 4.166 -3.301 1.00 64.38 74 ARG A CA 1
ATOM 590 C C . ARG A 1 74 ? 20.105 3.489 -4.372 1.00 64.38 74 ARG A C 1
ATOM 592 O O . ARG A 1 74 ? 19.225 4.137 -4.931 1.00 64.38 74 ARG A O 1
ATOM 599 N N . ALA A 1 75 ? 20.341 2.202 -4.632 1.00 67.12 75 ALA A N 1
ATOM 600 C CA . ALA A 1 75 ? 19.545 1.422 -5.577 1.00 67.12 75 ALA A CA 1
ATOM 601 C C . ALA A 1 75 ? 18.102 1.237 -5.078 1.00 67.12 75 ALA A C 1
ATOM 603 O O . ALA A 1 75 ? 17.163 1.453 -5.842 1.00 67.12 75 ALA A O 1
ATOM 604 N N . LYS A 1 76 ? 17.922 0.946 -3.780 1.00 73.75 76 LYS A N 1
ATOM 605 C CA . LYS A 1 76 ? 16.590 0.868 -3.156 1.00 73.75 76 LYS A CA 1
ATOM 606 C C . LYS A 1 76 ? 15.841 2.195 -3.238 1.00 73.75 76 LYS A C 1
ATOM 608 O O . LYS A 1 76 ? 14.720 2.221 -3.728 1.00 73.75 76 LYS A O 1
ATOM 613 N N . ASN A 1 77 ? 16.477 3.302 -2.852 1.00 80.19 77 ASN A N 1
ATOM 614 C CA . ASN A 1 77 ? 15.857 4.629 -2.927 1.00 80.19 77 ASN A CA 1
ATOM 615 C C . ASN A 1 77 ? 15.485 5.011 -4.362 1.00 80.19 77 ASN A C 1
ATOM 617 O O . ASN A 1 77 ? 14.453 5.634 -4.583 1.00 80.19 77 ASN A O 1
ATOM 621 N N . HIS A 1 78 ? 16.303 4.626 -5.343 1.00 80.69 78 HIS A N 1
ATOM 622 C CA . HIS A 1 78 ? 15.985 4.846 -6.747 1.00 80.69 78 HIS A CA 1
ATOM 623 C C . HIS A 1 78 ? 14.750 4.051 -7.187 1.00 80.69 78 HIS A C 1
ATOM 625 O O . HIS A 1 78 ? 13.857 4.633 -7.792 1.00 80.69 78 HIS A O 1
ATOM 631 N N . ALA A 1 79 ? 14.660 2.766 -6.829 1.00 83.00 79 ALA A N 1
ATOM 632 C CA . ALA A 1 79 ? 13.480 1.951 -7.114 1.00 83.00 79 ALA A CA 1
ATOM 633 C C . ALA A 1 79 ? 12.212 2.528 -6.463 1.00 83.00 79 ALA A C 1
ATOM 635 O O . ALA A 1 79 ? 11.186 2.623 -7.131 1.00 83.00 79 ALA A O 1
ATOM 636 N N . MET A 1 80 ? 12.299 2.984 -5.205 1.00 88.81 80 MET A N 1
ATOM 637 C CA . MET A 1 80 ? 11.168 3.631 -4.529 1.00 88.81 80 MET A CA 1
ATOM 638 C C . MET A 1 80 ? 10.747 4.917 -5.239 1.00 88.81 80 MET A C 1
ATOM 640 O O . MET A 1 80 ? 9.564 5.107 -5.462 1.00 88.81 80 MET A O 1
ATOM 644 N N . GLN A 1 81 ? 11.696 5.762 -5.657 1.00 87.88 81 GLN A N 1
ATOM 645 C CA . GLN A 1 81 ? 11.394 6.988 -6.405 1.00 87.88 81 GLN A CA 1
ATOM 646 C C . GLN A 1 81 ? 10.744 6.699 -7.757 1.00 87.88 81 GLN A C 1
ATOM 648 O O . GLN A 1 81 ? 9.830 7.404 -8.157 1.00 87.88 81 GLN A O 1
ATOM 653 N N . VAL A 1 82 ? 11.219 5.689 -8.485 1.00 86.88 82 VAL A N 1
ATOM 654 C CA . VAL A 1 82 ? 10.634 5.327 -9.783 1.00 86.88 82 VAL A CA 1
ATOM 655 C C . VAL A 1 82 ? 9.221 4.774 -9.608 1.00 86.88 82 VAL A C 1
ATOM 657 O O . VAL A 1 82 ? 8.342 5.108 -10.396 1.00 86.88 82 VAL A O 1
ATOM 660 N N . PHE A 1 83 ? 8.990 3.970 -8.568 1.00 90.44 83 PHE A N 1
ATOM 661 C CA . PHE A 1 83 ? 7.649 3.508 -8.228 1.00 90.44 83 PHE A CA 1
ATOM 662 C C . PHE A 1 83 ? 6.738 4.665 -7.793 1.00 90.44 83 PHE A C 1
ATOM 664 O O . PHE A 1 83 ? 5.608 4.731 -8.251 1.00 90.44 83 PHE A O 1
ATOM 671 N N . ASP A 1 84 ? 7.249 5.610 -7.002 1.00 90.69 84 ASP A N 1
ATOM 672 C CA . ASP A 1 84 ? 6.533 6.819 -6.577 1.00 90.69 84 ASP A CA 1
ATOM 673 C C . ASP A 1 84 ? 6.064 7.662 -7.774 1.00 90.69 84 ASP A C 1
ATOM 675 O O . ASP A 1 84 ? 4.893 8.000 -7.886 1.00 90.69 84 ASP A O 1
ATOM 679 N N . TRP A 1 85 ? 6.945 7.884 -8.754 1.00 88.69 85 TRP A N 1
ATOM 680 C CA . TRP A 1 85 ? 6.565 8.521 -10.019 1.00 88.69 85 TRP A CA 1
ATOM 681 C C . TRP A 1 85 ? 5.499 7.729 -10.783 1.00 88.69 85 TRP A C 1
ATOM 683 O O . TRP A 1 85 ? 4.620 8.315 -11.407 1.00 88.69 85 TRP A O 1
ATOM 693 N N . MET A 1 86 ? 5.565 6.398 -10.743 1.00 88.81 86 MET A N 1
ATOM 694 C CA . MET A 1 86 ? 4.615 5.532 -11.438 1.00 88.81 86 MET A CA 1
ATOM 695 C C . MET A 1 86 ? 3.225 5.512 -10.802 1.00 88.81 86 MET A C 1
ATOM 697 O O . MET A 1 86 ? 2.299 5.066 -11.454 1.00 88.81 86 MET A O 1
ATOM 701 N N . ILE A 1 87 ? 3.052 5.931 -9.552 1.00 89.88 87 ILE A N 1
ATOM 702 C CA . ILE A 1 87 ? 1.726 5.939 -8.911 1.00 89.88 87 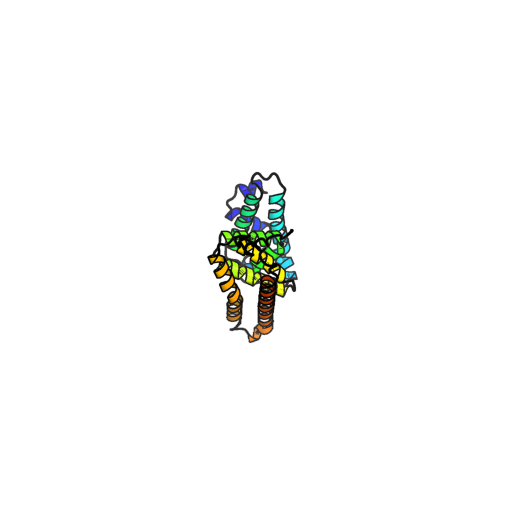ILE A CA 1
ATOM 703 C C . ILE A 1 87 ? 1.067 7.321 -8.926 1.00 89.88 87 ILE A C 1
ATOM 705 O O . ILE A 1 87 ? -0.108 7.419 -8.590 1.00 89.88 87 ILE A O 1
ATOM 709 N N . SER A 1 88 ? 1.804 8.359 -9.333 1.00 86.62 88 SER A N 1
ATOM 710 C CA . SER A 1 88 ? 1.316 9.744 -9.394 1.00 86.62 88 SER A CA 1
ATOM 711 C C . SER A 1 88 ? 1.107 10.267 -10.819 1.00 86.62 88 SER A C 1
ATOM 713 O O . SER A 1 88 ? 0.340 11.199 -11.027 1.00 86.62 88 SER A O 1
ATOM 715 N N . GLU A 1 89 ? 1.764 9.688 -11.830 1.00 82.12 89 GLU A N 1
ATOM 716 C CA . GLU A 1 89 ? 1.796 10.260 -13.185 1.00 82.12 89 GLU A CA 1
ATOM 717 C C . GLU A 1 89 ? 1.516 9.221 -14.279 1.00 82.12 89 GLU A C 1
ATOM 719 O O . GLU A 1 89 ? 2.284 8.262 -14.405 1.00 82.12 89 GLU A O 1
ATOM 724 N N . PRO A 1 90 ? 0.514 9.419 -15.161 1.00 73.44 90 PRO A N 1
ATOM 725 C CA . PRO A 1 90 ? -0.179 10.689 -15.452 1.00 73.44 90 PRO A CA 1
ATOM 726 C C . PRO A 1 90 ? -1.345 11.092 -14.532 1.00 73.44 90 PRO A C 1
ATOM 728 O O . PRO A 1 90 ? -1.879 12.184 -14.699 1.00 73.44 90 PRO A O 1
ATOM 731 N N . ALA A 1 91 ? -1.800 10.215 -13.641 1.00 81.38 91 ALA A N 1
ATOM 732 C CA . ALA A 1 91 ? -2.863 10.517 -12.684 1.00 81.38 91 ALA A CA 1
ATOM 733 C C . ALA A 1 91 ? -2.706 9.645 -11.441 1.00 81.38 91 ALA A C 1
ATOM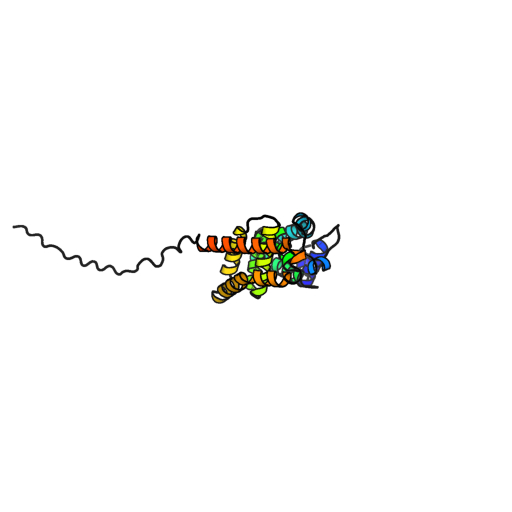 735 O O . ALA A 1 91 ? -2.286 8.492 -11.559 1.00 81.38 91 ALA A O 1
ATOM 736 N N . ASP A 1 92 ? -3.087 10.170 -10.281 1.00 87.62 92 ASP A N 1
ATOM 737 C CA . ASP A 1 92 ? -2.928 9.456 -9.020 1.00 87.62 92 ASP A CA 1
ATOM 738 C C . ASP A 1 92 ? -3.690 8.126 -9.019 1.00 87.62 92 ASP A C 1
ATOM 740 O O . ASP A 1 92 ? -4.854 8.022 -9.422 1.00 87.62 92 ASP A O 1
ATOM 744 N N . TRP A 1 93 ? -3.004 7.077 -8.580 1.00 92.19 93 TRP A N 1
ATOM 745 C CA . TRP A 1 93 ? -3.631 5.790 -8.317 1.00 92.19 93 TRP A CA 1
ATOM 746 C C . TRP A 1 93 ? -4.430 5.859 -7.021 1.00 92.19 93 TRP A C 1
ATOM 748 O O . TRP A 1 93 ? -4.037 6.530 -6.066 1.00 92.19 93 TRP A O 1
ATOM 758 N N . LEU A 1 94 ? -5.505 5.073 -6.949 1.00 92.06 94 LEU A N 1
ATOM 759 C CA . LEU A 1 94 ? -6.199 4.854 -5.684 1.00 92.06 94 LEU A CA 1
ATOM 760 C C . LEU A 1 94 ? -5.243 4.236 -4.656 1.00 92.06 94 LEU A C 1
ATOM 762 O O . LEU A 1 94 ? -4.481 3.309 -4.966 1.00 92.06 94 LEU A O 1
ATOM 766 N N . VAL A 1 95 ? -5.297 4.724 -3.417 1.00 92.62 95 VAL A N 1
ATOM 767 C CA . VAL A 1 95 ? -4.398 4.294 -2.333 1.00 92.62 95 VAL A CA 1
ATOM 768 C C . VAL A 1 95 ? -4.568 2.804 -2.027 1.00 92.62 95 VAL A C 1
ATOM 770 O O . VAL A 1 95 ? -3.599 2.105 -1.725 1.00 92.62 95 VAL A O 1
ATOM 773 N N . GLU A 1 96 ? -5.772 2.279 -2.214 1.00 91.38 96 GLU A N 1
ATOM 774 C CA . GLU A 1 96 ? -6.119 0.865 -2.122 1.00 91.38 96 GLU A CA 1
ATOM 775 C C . GLU A 1 96 ? -5.362 0.022 -3.151 1.00 91.38 96 GLU A C 1
ATOM 777 O O . GLU A 1 96 ? -4.890 -1.074 -2.840 1.00 91.38 96 GLU A O 1
ATOM 782 N N . ASN A 1 97 ? -5.184 0.532 -4.370 1.00 92.56 97 ASN A N 1
ATOM 783 C CA . ASN A 1 97 ? -4.428 -0.166 -5.405 1.00 92.56 97 ASN A CA 1
ATOM 784 C C . ASN A 1 97 ? -2.920 -0.069 -5.171 1.00 92.56 97 ASN A C 1
ATOM 786 O O . ASN A 1 97 ? -2.203 -1.044 -5.407 1.00 92.56 97 ASN A O 1
ATOM 790 N N . ILE A 1 98 ? -2.438 1.056 -4.633 1.00 93.88 98 ILE A N 1
ATOM 791 C CA . ILE A 1 98 ? -1.052 1.164 -4.161 1.00 93.88 98 ILE A CA 1
ATOM 792 C C . ILE A 1 98 ? -0.805 0.113 -3.067 1.00 93.88 98 ILE A C 1
ATOM 794 O O . ILE A 1 98 ? 0.173 -0.631 -3.153 1.00 93.88 98 ILE A O 1
ATOM 798 N N . ALA A 1 99 ? -1.721 -0.020 -2.097 1.00 94.00 99 ALA A N 1
ATOM 799 C CA . ALA A 1 99 ? -1.670 -1.044 -1.051 1.00 94.00 99 ALA A CA 1
ATOM 800 C C . ALA A 1 99 ? -1.634 -2.470 -1.635 1.00 94.00 99 ALA A C 1
ATOM 802 O O . ALA A 1 99 ? -0.818 -3.291 -1.207 1.00 94.00 99 ALA A O 1
ATOM 803 N N . CYS A 1 100 ? -2.448 -2.751 -2.659 1.00 92.94 100 CYS A N 1
ATOM 804 C CA . CYS A 1 100 ? -2.448 -4.035 -3.369 1.00 92.94 100 CYS A CA 1
ATOM 805 C C . CYS A 1 100 ? -1.091 -4.355 -4.010 1.00 92.94 100 CYS A C 1
ATOM 807 O O . CYS A 1 100 ? -0.584 -5.471 -3.878 1.00 92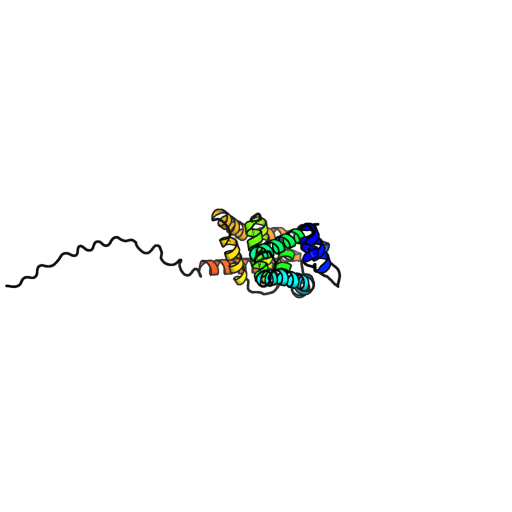.94 100 CYS A O 1
ATOM 809 N N . VAL A 1 101 ? -0.485 -3.378 -4.685 1.00 93.56 101 VAL A N 1
ATOM 810 C CA . VAL A 1 101 ? 0.787 -3.550 -5.401 1.00 93.56 101 VAL A CA 1
ATOM 811 C C . VAL A 1 101 ? 1.939 -3.785 -4.437 1.00 93.56 101 VAL A C 1
ATOM 813 O O . VAL A 1 101 ? 2.721 -4.716 -4.630 1.00 93.56 101 VAL A O 1
ATOM 816 N N . ILE A 1 102 ? 2.045 -2.975 -3.380 1.00 94.12 102 ILE A N 1
ATOM 817 C CA . ILE A 1 102 ? 3.127 -3.139 -2.400 1.00 94.12 102 ILE A CA 1
ATOM 818 C C . ILE A 1 102 ? 2.960 -4.426 -1.588 1.00 94.12 102 ILE A C 1
ATOM 820 O O . ILE A 1 102 ? 3.962 -5.020 -1.194 1.00 94.12 102 ILE A O 1
ATOM 824 N N . TYR A 1 103 ? 1.723 -4.899 -1.392 1.00 92.81 103 TYR A N 1
ATOM 825 C CA . TYR A 1 103 ? 1.453 -6.233 -0.853 1.00 92.81 103 TYR A CA 1
ATOM 826 C C . TYR A 1 103 ? 1.920 -7.333 -1.809 1.00 92.81 103 TYR A C 1
ATOM 828 O O . TYR A 1 103 ? 2.669 -8.219 -1.394 1.00 92.81 103 TYR A O 1
ATOM 836 N N . ALA A 1 104 ? 1.572 -7.245 -3.096 1.00 92.19 104 ALA A N 1
ATOM 837 C CA . ALA A 1 104 ? 2.020 -8.194 -4.117 1.00 92.19 104 ALA A CA 1
ATOM 838 C C . ALA A 1 104 ? 3.553 -8.210 -4.289 1.00 92.19 104 ALA A C 1
ATOM 840 O O . ALA A 1 104 ? 4.129 -9.252 -4.598 1.00 92.19 104 ALA A O 1
ATOM 841 N N . ALA A 1 105 ? 4.226 -7.079 -4.053 1.00 91.31 105 ALA A N 1
ATOM 842 C CA . ALA A 1 105 ? 5.686 -6.971 -4.072 1.00 91.31 105 ALA A CA 1
ATOM 843 C C . ALA A 1 105 ? 6.381 -7.614 -2.857 1.00 91.31 105 ALA A C 1
ATOM 845 O O . ALA A 1 105 ? 7.601 -7.819 -2.861 1.00 91.31 105 ALA A O 1
ATOM 846 N N . GLY A 1 106 ? 5.609 -7.972 -1.832 1.00 91.25 106 GLY A N 1
ATOM 847 C CA . GLY A 1 106 ? 6.086 -8.653 -0.642 1.00 91.25 106 GLY A CA 1
ATOM 848 C C . GLY A 1 106 ? 6.574 -7.716 0.462 1.00 91.25 106 GLY A C 1
ATOM 849 O O . GLY A 1 106 ? 6.711 -6.500 0.312 1.00 91.25 106 GLY A O 1
ATOM 850 N N . TRP A 1 107 ? 6.848 -8.327 1.614 1.00 88.81 107 TRP A N 1
ATOM 851 C CA . TRP A 1 107 ? 7.069 -7.628 2.881 1.00 88.81 107 TRP A CA 1
ATOM 852 C C . TRP A 1 107 ? 8.237 -6.638 2.858 1.00 88.81 107 TRP A C 1
ATOM 854 O O . TRP A 1 107 ? 8.113 -5.510 3.334 1.00 88.81 107 TRP A O 1
ATOM 864 N N . ASP A 1 108 ? 9.368 -7.040 2.278 1.00 87.31 108 ASP A N 1
ATOM 865 C CA . ASP A 1 108 ? 10.572 -6.207 2.243 1.00 87.31 108 ASP A CA 1
ATOM 866 C C . ASP A 1 108 ? 10.383 -4.956 1.384 1.00 87.31 108 ASP A C 1
ATOM 868 O O . ASP A 1 108 ? 10.845 -3.872 1.761 1.00 87.31 108 ASP A O 1
ATOM 872 N N . PHE A 1 109 ? 9.673 -5.085 0.256 1.00 89.88 109 PHE A N 1
ATOM 873 C CA . PHE A 1 109 ? 9.313 -3.944 -0.579 1.00 89.88 109 PHE A CA 1
ATOM 874 C C . PHE A 1 109 ? 8.377 -3.010 0.183 1.00 89.88 109 PHE A C 1
ATOM 876 O O . PHE A 1 109 ? 8.677 -1.826 0.316 1.00 89.88 109 PHE A O 1
ATOM 883 N N . MET A 1 110 ? 7.294 -3.552 0.747 1.00 91.94 110 MET A N 1
ATOM 884 C CA . MET A 1 110 ? 6.299 -2.785 1.498 1.00 91.94 110 MET A CA 1
ATOM 885 C C . MET A 1 110 ? 6.933 -1.980 2.638 1.00 91.94 110 MET A C 1
ATOM 887 O O . MET A 1 110 ? 6.711 -0.774 2.744 1.00 91.94 110 MET A O 1
ATOM 891 N N . LYS A 1 111 ? 7.787 -2.617 3.449 1.00 90.31 111 LYS A N 1
ATOM 892 C CA . LYS A 1 111 ? 8.527 -1.947 4.525 1.00 90.31 111 LYS A CA 1
ATOM 893 C C . LYS A 1 111 ? 9.434 -0.840 3.987 1.00 90.31 111 LYS A C 1
ATOM 895 O O . LYS A 1 111 ? 9.445 0.261 4.533 1.00 90.31 111 LYS A O 1
ATOM 900 N N . THR A 1 112 ? 10.197 -1.127 2.931 1.00 89.44 112 THR A N 1
ATOM 901 C CA . THR A 1 112 ? 11.121 -0.151 2.330 1.00 89.44 112 THR A CA 1
ATOM 902 C C . THR A 1 112 ? 10.363 1.052 1.772 1.00 89.44 112 THR A C 1
ATOM 904 O O . THR A 1 112 ? 10.786 2.188 1.978 1.00 89.44 112 THR A O 1
ATOM 907 N N . PHE A 1 113 ? 9.224 0.814 1.123 1.00 91.38 113 PHE A N 1
ATOM 908 C CA . PHE A 1 113 ? 8.395 1.859 0.542 1.00 91.38 113 PHE A CA 1
ATOM 909 C C . PHE A 1 113 ? 7.727 2.726 1.607 1.00 91.38 113 PHE A C 1
ATOM 911 O O . PHE A 1 113 ? 7.801 3.946 1.519 1.00 91.38 113 PHE A O 1
ATOM 918 N N . LEU A 1 114 ? 7.161 2.131 2.661 1.00 91.56 114 LEU A N 1
ATOM 919 C CA . LEU A 1 114 ? 6.563 2.891 3.764 1.00 91.56 114 LEU A CA 1
ATOM 920 C C . LEU A 1 114 ? 7.590 3.769 4.488 1.00 91.56 114 LEU A C 1
ATOM 922 O O . LEU A 1 114 ? 7.300 4.922 4.792 1.00 91.56 114 LEU A O 1
ATOM 926 N N . VAL A 1 115 ? 8.808 3.266 4.710 1.00 90.00 115 VAL A N 1
ATOM 927 C CA . VAL A 1 115 ? 9.914 4.068 5.263 1.00 90.00 115 VAL A CA 1
ATOM 928 C C . VAL A 1 115 ? 10.327 5.183 4.299 1.00 90.00 115 VAL A C 1
ATOM 930 O O . VAL A 1 115 ? 10.541 6.317 4.721 1.00 90.00 115 VAL A O 1
ATOM 933 N N . PHE A 1 116 ? 10.418 4.890 3.000 1.00 90.00 116 PHE A N 1
ATOM 934 C CA . PHE A 1 116 ? 10.703 5.901 1.985 1.00 90.00 116 PHE A CA 1
ATOM 935 C C . PHE A 1 116 ? 9.644 7.012 1.986 1.00 90.00 116 PHE A C 1
ATOM 937 O O . PHE A 1 116 ? 10.000 8.190 2.023 1.00 90.00 116 PHE A O 1
ATOM 944 N N . LYS A 1 117 ? 8.360 6.651 2.014 1.00 89.50 117 LYS A N 1
ATOM 945 C CA . LYS A 1 117 ? 7.240 7.589 2.103 1.00 89.50 117 LYS A CA 1
ATOM 946 C C . LYS A 1 117 ? 7.287 8.376 3.425 1.00 89.50 117 LYS A C 1
ATOM 948 O O . LYS A 1 117 ? 7.180 9.592 3.396 1.00 89.50 117 LYS A O 1
ATOM 953 N N . ALA A 1 118 ? 7.602 7.741 4.558 1.00 88.50 118 ALA A N 1
ATOM 954 C CA . ALA A 1 118 ? 7.773 8.405 5.860 1.00 88.50 118 ALA A CA 1
ATOM 955 C C . ALA A 1 118 ? 8.833 9.511 5.893 1.00 88.50 118 ALA A C 1
ATOM 957 O O . ALA A 1 118 ? 8.684 10.500 6.615 1.00 88.50 118 ALA A O 1
ATOM 958 N N . ILE A 1 119 ? 9.895 9.350 5.106 1.00 87.94 119 ILE A N 1
ATOM 959 C CA . ILE A 1 119 ? 10.973 10.335 5.002 1.00 87.94 119 ILE A CA 1
ATOM 960 C C . ILE A 1 119 ? 10.581 11.501 4.083 1.00 87.94 119 ILE A C 1
ATOM 962 O O . ILE A 1 119 ? 10.973 12.635 4.356 1.00 87.94 119 ILE A O 1
ATOM 966 N N . ASN A 1 120 ? 9.842 11.232 3.001 1.00 84.38 120 ASN A N 1
ATOM 967 C CA . ASN A 1 120 ? 9.648 12.187 1.903 1.00 84.38 120 ASN A CA 1
ATOM 968 C C . ASN A 1 120 ? 8.254 12.829 1.836 1.00 84.38 120 ASN A C 1
ATOM 970 O O . ASN A 1 120 ? 8.119 13.853 1.174 1.00 84.38 120 ASN A O 1
ATOM 974 N N . LEU A 1 121 ? 7.241 12.264 2.495 1.00 72.94 121 LEU A N 1
ATOM 975 C CA . LEU A 1 121 ? 5.852 12.703 2.374 1.00 72.94 121 LEU A CA 1
ATOM 976 C C . LEU A 1 121 ? 5.285 13.404 3.606 1.00 72.94 121 LEU A C 1
ATOM 978 O O . LEU A 1 121 ? 5.843 13.395 4.710 1.00 72.94 121 LEU A O 1
ATOM 982 N N . GLU A 1 122 ? 4.082 13.932 3.394 1.00 82.81 122 GLU A N 1
ATOM 983 C CA . GLU A 1 122 ? 3.132 14.304 4.424 1.00 82.81 122 GLU A CA 1
ATOM 984 C C . GLU A 1 122 ? 2.519 13.082 5.128 1.00 82.81 122 GLU A C 1
ATOM 986 O O . GLU A 1 122 ? 2.376 11.989 4.581 1.00 82.81 122 GLU A O 1
ATOM 991 N N . ILE A 1 123 ? 2.144 13.281 6.391 1.00 89.00 123 ILE A N 1
ATOM 992 C CA . ILE A 1 123 ? 1.632 12.220 7.268 1.00 89.00 123 ILE A CA 1
ATOM 993 C C . ILE A 1 123 ? 0.313 11.640 6.739 1.00 89.00 123 ILE A C 1
ATOM 995 O O . ILE A 1 123 ? 0.103 10.435 6.856 1.00 89.00 123 ILE A O 1
ATOM 999 N N . GLY A 1 124 ? -0.533 12.462 6.107 1.00 89.94 124 GLY A N 1
ATOM 1000 C CA . GLY A 1 124 ? -1.841 12.045 5.596 1.00 89.94 124 GLY A CA 1
ATOM 1001 C C . GLY A 1 124 ? -1.771 10.902 4.580 1.00 89.94 124 GLY A C 1
ATOM 1002 O O . GLY A 1 124 ? -2.538 9.949 4.681 1.00 89.94 124 GLY A O 1
ATOM 1003 N N . GLU A 1 125 ? -0.801 10.928 3.662 1.00 89.94 125 GLU A N 1
ATOM 1004 C CA . GLU A 1 125 ? -0.610 9.853 2.678 1.00 89.94 125 GLU A CA 1
ATOM 1005 C C . GLU A 1 125 ? -0.203 8.526 3.336 1.00 89.94 125 GLU A C 1
ATOM 1007 O O . GLU A 1 125 ? -0.653 7.452 2.936 1.00 89.94 125 GLU A O 1
ATOM 1012 N N . ILE A 1 126 ? 0.626 8.583 4.383 1.00 92.38 126 ILE A N 1
ATOM 1013 C CA . ILE A 1 126 ? 1.051 7.391 5.131 1.00 92.38 126 ILE A CA 1
ATOM 1014 C C . ILE A 1 126 ? -0.131 6.808 5.897 1.00 92.38 126 ILE A C 1
ATOM 1016 O O . ILE A 1 126 ? -0.300 5.590 5.923 1.00 92.38 126 ILE A O 1
ATOM 1020 N N . VAL A 1 127 ? -0.947 7.672 6.508 1.00 92.44 127 VAL A N 1
ATOM 1021 C CA . VAL A 1 127 ? -2.179 7.264 7.187 1.00 92.44 127 VAL A CA 1
ATOM 1022 C C . VAL A 1 127 ? -3.102 6.562 6.201 1.00 92.44 127 VAL A C 1
ATOM 1024 O O . VAL A 1 127 ? -3.463 5.415 6.446 1.00 92.44 127 VAL A O 1
ATOM 1027 N N . ALA A 1 128 ? -3.402 7.188 5.061 1.00 92.81 128 ALA A N 1
ATOM 1028 C CA . ALA A 1 128 ? -4.264 6.605 4.036 1.00 92.81 128 ALA A CA 1
ATOM 1029 C C . ALA A 1 128 ? -3.745 5.239 3.555 1.00 92.81 128 ALA A C 1
ATOM 1031 O O . ALA A 1 128 ? -4.522 4.290 3.417 1.00 92.81 128 ALA A O 1
ATOM 1032 N N . LEU A 1 129 ? -2.429 5.108 3.355 1.00 94.00 129 LEU A N 1
ATOM 1033 C CA . LEU A 1 129 ? -1.816 3.860 2.906 1.00 94.00 129 LEU A CA 1
ATOM 1034 C C . LEU A 1 129 ? -1.851 2.763 3.980 1.00 94.00 129 LEU A C 1
ATOM 1036 O O . LEU A 1 129 ? -2.141 1.612 3.657 1.00 94.00 129 LEU A O 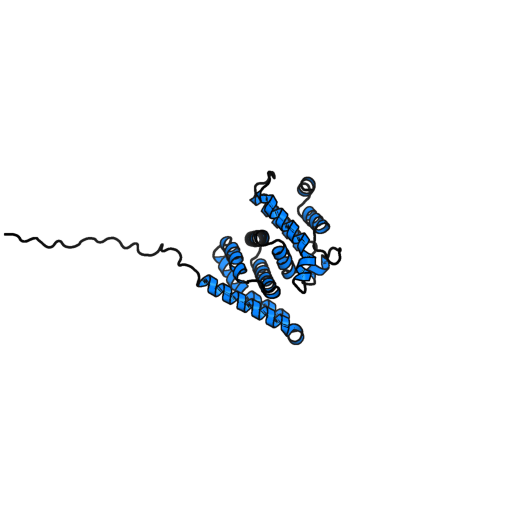1
ATOM 1040 N N . LEU A 1 130 ? -1.607 3.093 5.253 1.00 93.38 130 LEU A N 1
ATOM 1041 C CA . LEU A 1 130 ? -1.722 2.140 6.366 1.00 93.38 130 LEU A CA 1
ATOM 1042 C C . LEU A 1 130 ? -3.171 1.685 6.581 1.00 93.38 130 LEU A C 1
ATOM 1044 O O . LEU A 1 130 ? -3.407 0.494 6.794 1.00 93.38 130 LEU A O 1
ATOM 1048 N N . THR A 1 131 ? -4.138 2.599 6.480 1.00 93.06 131 THR A N 1
ATOM 1049 C CA . THR A 1 131 ? -5.571 2.276 6.548 1.00 93.06 131 THR A CA 1
ATOM 1050 C C . THR A 1 131 ? -5.969 1.361 5.394 1.00 93.06 131 THR A C 1
ATOM 1052 O O . THR A 1 131 ? -6.562 0.308 5.625 1.00 93.06 131 THR A O 1
ATOM 1055 N N . SER A 1 132 ? -5.551 1.689 4.168 1.00 92.94 132 SER A N 1
ATOM 1056 C CA . SER A 1 132 ? -5.799 0.868 2.975 1.00 92.94 132 SER A CA 1
ATOM 1057 C C . SER A 1 132 ? -5.149 -0.514 3.066 1.00 92.94 132 SER A C 1
ATOM 1059 O O . SER A 1 132 ? -5.752 -1.506 2.670 1.00 92.94 132 SER A O 1
ATOM 1061 N N . LEU A 1 133 ? -3.944 -0.619 3.636 1.00 93.44 133 LEU A N 1
ATOM 1062 C CA . LEU A 1 133 ? -3.300 -1.906 3.909 1.00 93.44 133 LEU A CA 1
ATOM 1063 C C . LEU A 1 133 ? -4.064 -2.719 4.956 1.00 93.44 133 LEU A C 1
ATOM 1065 O O . LEU A 1 133 ? -4.214 -3.925 4.786 1.00 93.44 133 LEU A O 1
ATOM 1069 N N . CYS A 1 134 ? -4.567 -2.091 6.019 1.00 92.38 134 CYS A N 1
ATOM 1070 C CA . CYS A 1 134 ? -5.384 -2.784 7.014 1.00 92.38 134 CYS A CA 1
ATOM 1071 C C . CYS A 1 134 ? -6.664 -3.355 6.387 1.00 92.38 134 CYS A C 1
ATOM 1073 O O . CYS A 1 134 ? -6.974 -4.536 6.567 1.00 92.38 134 CYS A O 1
ATOM 1075 N N . LEU A 1 135 ? -7.346 -2.536 5.583 1.00 90.19 135 LEU A N 1
ATOM 1076 C CA . LEU A 1 135 ? -8.492 -2.948 4.779 1.00 90.19 135 LEU A CA 1
ATOM 1077 C C . LEU A 1 135 ? -8.114 -4.031 3.764 1.00 90.19 135 LEU A C 1
ATOM 1079 O O . LEU A 1 135 ? -8.885 -4.938 3.504 1.00 90.19 135 LEU A O 1
ATOM 1083 N N . LEU A 1 136 ? -6.918 -4.020 3.193 1.00 90.50 136 LEU A N 1
ATOM 1084 C CA . LEU A 1 136 ? -6.515 -5.118 2.325 1.00 90.50 136 LEU A CA 1
ATOM 1085 C C . LEU A 1 136 ? -6.341 -6.424 3.115 1.00 90.50 136 LEU A C 1
ATOM 1087 O O . LEU A 1 136 ? -6.870 -7.453 2.704 1.00 90.50 136 LEU A O 1
ATOM 1091 N N . LEU A 1 137 ? -5.636 -6.386 4.251 1.00 90.25 137 LEU A N 1
ATOM 1092 C CA . LEU A 1 137 ? -5.316 -7.573 5.052 1.00 90.25 137 LEU A CA 1
ATOM 1093 C C . LEU A 1 137 ? -6.570 -8.284 5.563 1.00 90.25 137 LEU A C 1
ATOM 1095 O O . LEU A 1 137 ? -6.670 -9.502 5.423 1.00 90.25 137 LEU A O 1
ATOM 1099 N N . VAL A 1 138 ? -7.557 -7.546 6.078 1.00 88.19 138 VAL A N 1
ATOM 1100 C CA . VAL A 1 138 ? -8.819 -8.174 6.502 1.00 88.19 138 VAL A CA 1
ATOM 1101 C C . VAL A 1 138 ? -9.564 -8.749 5.292 1.00 88.19 138 VAL A C 1
ATOM 1103 O O . VAL A 1 138 ? -10.124 -9.842 5.385 1.00 88.19 138 VAL A O 1
ATOM 1106 N N . LYS A 1 139 ? -9.515 -8.090 4.121 1.00 85.38 139 LYS A N 1
ATOM 1107 C CA . LYS A 1 139 ? -10.262 -8.506 2.915 1.00 85.38 139 LYS A CA 1
ATOM 1108 C C . LYS A 1 139 ? -9.783 -9.856 2.411 1.00 85.38 139 LYS A C 1
ATOM 1110 O O . LYS A 1 139 ? -10.579 -10.681 1.969 1.00 85.38 139 LYS A O 1
ATOM 1115 N N . ILE A 1 140 ? -8.481 -10.086 2.521 1.00 87.31 140 ILE A N 1
ATOM 1116 C CA . ILE A 1 140 ? -7.819 -11.320 2.097 1.00 87.31 140 ILE A CA 1
ATOM 1117 C C . ILE A 1 140 ? -7.639 -12.320 3.252 1.00 87.31 140 ILE A C 1
ATOM 1119 O O . ILE A 1 140 ? -7.045 -13.374 3.047 1.00 87.31 140 ILE A O 1
ATOM 1123 N N . LYS A 1 141 ? -8.193 -12.022 4.439 1.00 86.75 141 LYS A N 1
ATOM 1124 C CA . LYS A 1 141 ? -8.147 -12.857 5.655 1.00 86.75 141 LYS A CA 1
ATOM 1125 C C . LYS A 1 141 ? -6.726 -13.154 6.152 1.00 86.75 141 LYS A C 1
ATOM 1127 O O . LYS A 1 141 ? -6.441 -14.252 6.627 1.00 86.75 141 LYS A O 1
ATOM 1132 N N . GLU A 1 142 ? -5.848 -12.167 6.046 1.00 86.62 142 GLU A N 1
ATOM 1133 C CA . GLU A 1 142 ? -4.475 -12.201 6.552 1.00 86.62 142 GLU A CA 1
ATOM 1134 C C . GLU A 1 142 ? -4.364 -11.573 7.947 1.00 86.62 142 GLU A C 1
ATOM 1136 O O . GLU A 1 142 ? -5.218 -10.799 8.387 1.00 86.62 142 GLU A O 1
ATOM 1141 N N . ASP A 1 143 ? -3.280 -11.897 8.652 1.00 85.31 143 ASP A N 1
ATOM 1142 C CA . ASP A 1 143 ? -3.051 -11.401 10.010 1.00 85.31 143 ASP A CA 1
ATOM 1143 C C . ASP A 1 143 ? -2.669 -9.908 10.030 1.00 85.31 143 ASP A C 1
ATOM 1145 O O . ASP A 1 143 ? -1.591 -9.500 9.582 1.00 85.31 143 ASP A O 1
ATOM 1149 N N . VAL A 1 144 ? -3.547 -9.093 10.624 1.00 86.56 144 VAL A N 1
ATOM 1150 C CA . VAL A 1 144 ? -3.371 -7.643 10.813 1.00 86.56 144 VAL A CA 1
ATOM 1151 C C . VAL A 1 144 ? -2.230 -7.320 11.784 1.00 86.56 144 VAL A C 1
ATOM 1153 O O . VAL A 1 144 ? -1.669 -6.227 11.709 1.00 86.56 144 VAL A O 1
ATOM 1156 N N . SER A 1 145 ? -1.825 -8.248 12.660 1.00 82.44 145 SER A N 1
ATOM 1157 C CA . SER A 1 145 ? -0.747 -8.017 13.637 1.00 82.44 145 SER A CA 1
ATOM 1158 C C . SER A 1 145 ? 0.568 -7.597 12.972 1.00 82.44 145 SER A C 1
ATOM 1160 O O . SER A 1 145 ? 1.287 -6.741 13.489 1.00 82.44 145 SER A O 1
ATOM 1162 N N . ARG A 1 146 ? 0.833 -8.109 11.762 1.00 83.00 146 ARG A N 1
ATOM 1163 C CA . ARG A 1 146 ? 2.020 -7.775 10.968 1.00 83.00 146 ARG A CA 1
ATOM 1164 C C . ARG A 1 146 ? 2.084 -6.281 10.642 1.00 83.00 146 ARG A C 1
ATOM 1166 O O . ARG A 1 146 ? 3.175 -5.714 10.586 1.00 83.00 146 ARG A O 1
ATOM 1173 N N . LEU A 1 147 ? 0.938 -5.614 10.479 1.00 87.38 147 LEU A N 1
ATOM 1174 C CA . LEU A 1 147 ? 0.873 -4.175 10.210 1.00 87.38 147 LEU A CA 1
ATOM 1175 C C . LEU A 1 147 ? 1.535 -3.350 11.325 1.00 87.38 147 LEU A C 1
ATOM 1177 O O . LEU A 1 147 ? 2.123 -2.308 11.039 1.00 87.38 147 LEU A O 1
ATOM 1181 N N . LEU A 1 148 ? 1.526 -3.837 12.572 1.00 84.44 148 LEU A N 1
ATOM 1182 C CA . LEU A 1 148 ? 2.202 -3.173 13.691 1.00 84.44 148 LEU A CA 1
ATOM 1183 C C . LEU A 1 148 ? 3.712 -3.092 13.489 1.00 84.44 148 LEU A C 1
ATOM 1185 O O . LEU A 1 148 ? 4.326 -2.089 13.847 1.00 84.44 148 LEU A O 1
ATOM 1189 N N . ASP A 1 149 ? 4.323 -4.118 12.899 1.00 85.12 149 ASP A N 1
ATOM 1190 C CA . ASP A 1 149 ? 5.759 -4.105 12.633 1.00 85.12 149 ASP A CA 1
ATOM 1191 C C . ASP A 1 149 ? 6.109 -3.075 11.557 1.00 85.12 149 ASP A C 1
ATOM 1193 O O . ASP A 1 149 ? 7.130 -2.391 11.665 1.00 85.12 149 ASP A O 1
ATOM 1197 N N . LEU A 1 150 ? 5.239 -2.890 10.559 1.00 88.31 150 LEU A N 1
ATOM 1198 C CA . LEU A 1 150 ? 5.382 -1.811 9.577 1.00 88.31 150 LEU A CA 1
ATOM 1199 C C . LEU A 1 150 ? 5.216 -0.444 10.234 1.00 88.31 150 LEU A C 1
ATOM 1201 O O . LEU A 1 150 ? 6.041 0.440 10.008 1.00 88.31 150 LEU A O 1
ATOM 1205 N N . MET A 1 151 ? 4.202 -0.286 11.088 1.00 88.50 151 MET A N 1
ATOM 1206 C CA . MET A 1 151 ? 3.988 0.951 11.837 1.00 88.50 151 MET A CA 1
ATOM 1207 C C . MET A 1 151 ? 5.187 1.306 12.709 1.00 88.50 151 MET A C 1
ATOM 1209 O O . MET A 1 151 ? 5.622 2.452 12.693 1.00 88.50 151 MET A O 1
ATOM 1213 N N . ARG A 1 152 ? 5.762 0.336 13.430 1.00 86.94 152 ARG A N 1
ATOM 1214 C CA . ARG A 1 152 ? 6.986 0.537 14.221 1.00 86.94 152 ARG A CA 1
ATOM 1215 C C . ARG A 1 152 ? 8.129 1.035 13.340 1.00 86.94 152 ARG A C 1
ATOM 1217 O O . ARG A 1 152 ? 8.737 2.049 13.660 1.00 86.94 152 ARG A O 1
ATOM 1224 N N . CYS A 1 153 ? 8.342 0.404 12.183 1.00 87.50 153 CYS A N 1
ATOM 1225 C CA . CYS A 1 153 ? 9.372 0.836 11.233 1.00 87.50 153 CYS A CA 1
ATOM 1226 C C . CYS A 1 153 ? 9.153 2.273 10.736 1.00 87.50 153 CYS A C 1
ATOM 1228 O O . CYS A 1 153 ? 10.113 3.027 10.600 1.00 87.50 153 CYS A O 1
ATOM 1230 N N . VAL A 1 154 ? 7.903 2.659 10.472 1.00 88.81 154 VAL A N 1
ATOM 1231 C CA . VAL A 1 154 ? 7.541 4.028 10.078 1.00 88.81 154 VAL A CA 1
ATOM 1232 C C . VAL A 1 154 ? 7.800 5.004 11.229 1.00 88.81 154 VAL A C 1
ATOM 1234 O O . VAL A 1 154 ? 8.500 5.999 11.045 1.00 88.81 154 VAL A O 1
ATOM 1237 N N . LEU A 1 155 ? 7.304 4.706 12.430 1.00 87.88 155 LEU A N 1
ATOM 1238 C CA . LEU A 1 155 ? 7.464 5.551 13.616 1.00 87.88 155 LEU A CA 1
ATOM 1239 C C . LEU A 1 155 ? 8.938 5.769 13.973 1.00 87.88 155 LEU A C 1
ATOM 1241 O O . LEU A 1 155 ? 9.326 6.894 14.291 1.00 87.88 155 LEU A O 1
ATOM 1245 N N . ASP A 1 156 ? 9.772 4.735 13.860 1.00 86.62 156 ASP A N 1
ATOM 1246 C CA . ASP A 1 156 ? 11.209 4.810 14.145 1.00 86.62 156 ASP A CA 1
ATOM 1247 C C . ASP A 1 156 ? 11.938 5.835 13.265 1.00 86.62 156 ASP A C 1
ATOM 1249 O O . ASP A 1 156 ? 12.923 6.433 13.700 1.00 86.62 156 ASP A O 1
ATOM 1253 N N . THR A 1 157 ? 11.421 6.104 12.063 1.00 86.88 157 THR A N 1
ATOM 1254 C CA . THR A 1 157 ? 11.994 7.088 11.126 1.00 86.88 157 THR A CA 1
ATOM 1255 C C . THR A 1 157 ? 11.545 8.526 11.400 1.00 86.88 157 THR A C 1
ATOM 1257 O O . THR A 1 157 ? 12.124 9.473 10.869 1.00 86.88 157 THR A O 1
ATOM 1260 N N . MET A 1 158 ? 10.531 8.708 12.249 1.00 87.12 158 MET A N 1
ATOM 1261 C CA . MET A 1 158 ? 9.908 9.999 12.533 1.00 87.12 158 MET A CA 1
ATOM 1262 C C . MET A 1 158 ? 10.403 10.608 13.849 1.00 87.12 158 MET A C 1
ATOM 1264 O O . MET A 1 158 ? 10.783 9.900 14.785 1.00 87.12 158 MET A O 1
ATOM 1268 N N . ASN A 1 159 ? 10.340 11.938 13.952 1.00 87.88 159 ASN A N 1
ATOM 1269 C CA . ASN A 1 159 ? 10.524 12.641 15.223 1.00 87.88 159 ASN A CA 1
ATOM 1270 C C . ASN A 1 159 ? 9.284 12.491 16.128 1.00 87.88 159 ASN A C 1
ATOM 1272 O O . ASN A 1 159 ? 8.228 12.035 15.692 1.00 87.88 159 ASN A O 1
ATOM 1276 N N . LYS A 1 160 ? 9.409 12.880 17.400 1.00 83.81 160 LYS A N 1
ATOM 1277 C CA . LYS A 1 160 ? 8.357 12.692 18.409 1.00 83.81 160 LYS A CA 1
ATOM 1278 C C . LYS A 1 160 ? 7.021 13.346 18.019 1.00 83.81 160 LYS A C 1
ATOM 1280 O O . LYS A 1 160 ? 5.986 12.704 18.164 1.00 83.81 160 LYS A O 1
ATOM 1285 N N . ASP A 1 161 ? 7.044 14.559 17.474 1.00 87.12 161 ASP A N 1
ATOM 1286 C CA . ASP A 1 161 ? 5.823 15.292 17.110 1.00 87.12 161 ASP A CA 1
ATOM 1287 C C . ASP A 1 161 ? 5.088 14.627 15.939 1.00 87.12 161 ASP A C 1
ATOM 1289 O O . ASP A 1 161 ? 3.881 14.392 16.009 1.00 87.12 161 ASP A O 1
ATOM 1293 N N . LYS A 1 162 ? 5.826 14.224 14.895 1.00 86.62 162 LYS A N 1
ATOM 1294 C CA . LYS A 1 162 ? 5.265 13.495 13.748 1.00 86.62 162 LYS A CA 1
ATOM 1295 C C . LYS A 1 162 ? 4.708 12.126 14.146 1.00 86.62 162 LYS A C 1
ATOM 1297 O O . LYS A 1 162 ? 3.691 11.719 13.596 1.00 86.62 162 LYS A O 1
ATOM 1302 N N . ARG A 1 163 ? 5.324 11.433 15.115 1.00 87.69 163 ARG A N 1
ATOM 1303 C CA . ARG A 1 163 ? 4.806 10.155 15.645 1.00 87.69 163 ARG A CA 1
ATOM 1304 C C . ARG A 1 163 ? 3.432 10.325 16.288 1.00 87.69 163 ARG A C 1
ATOM 1306 O O . ARG A 1 163 ? 2.539 9.537 15.996 1.00 87.69 163 ARG A O 1
ATOM 1313 N N . TYR A 1 164 ? 3.258 11.338 17.140 1.00 84.94 164 TYR A N 1
ATOM 1314 C CA . TYR A 1 164 ? 1.955 11.599 17.757 1.00 84.94 164 TYR A CA 1
ATOM 1315 C C . TYR A 1 164 ? 0.908 11.967 16.717 1.00 84.94 164 TYR A C 1
ATOM 1317 O O . TYR A 1 164 ? -0.187 11.419 16.754 1.00 84.94 164 TYR A O 1
ATOM 1325 N N . LEU A 1 165 ? 1.268 12.831 15.765 1.00 88.94 165 LEU A N 1
ATOM 1326 C CA . LEU A 1 165 ? 0.358 13.237 14.702 1.00 88.94 165 LEU A CA 1
ATOM 1327 C C . LEU A 1 165 ? -0.068 12.050 13.823 1.00 88.94 165 LEU A C 1
ATOM 1329 O O . LEU A 1 165 ? -1.246 11.929 13.502 1.00 88.94 165 LEU A O 1
ATOM 1333 N N . LEU A 1 166 ? 0.857 11.143 13.487 1.00 88.62 166 LEU A N 1
ATOM 1334 C CA . LEU A 1 166 ? 0.539 9.912 12.759 1.00 88.62 166 LEU A CA 1
ATOM 1335 C C . LEU A 1 166 ? -0.453 9.043 13.539 1.00 88.62 166 LEU A C 1
ATOM 1337 O O . LEU A 1 166 ? -1.443 8.602 12.971 1.00 88.62 166 LEU A O 1
ATOM 1341 N N . ILE A 1 167 ? -0.194 8.789 14.826 1.00 86.12 167 ILE A N 1
ATOM 1342 C CA . ILE A 1 167 ? -1.057 7.938 15.662 1.00 86.12 167 ILE A CA 1
ATOM 1343 C C . ILE A 1 167 ? -2.453 8.555 15.811 1.00 86.12 167 ILE A C 1
ATOM 1345 O O . ILE A 1 167 ? -3.450 7.839 15.709 1.00 86.12 167 ILE A O 1
ATOM 1349 N N . ASP A 1 168 ? -2.527 9.866 16.025 1.00 87.00 168 ASP A N 1
ATOM 1350 C CA . ASP A 1 168 ? -3.783 10.607 16.162 1.00 87.00 168 ASP A CA 1
ATOM 1351 C C . ASP A 1 168 ? -4.628 10.538 14.879 1.00 87.00 168 ASP A C 1
ATOM 1353 O O . ASP A 1 168 ? -5.777 10.083 14.897 1.00 87.00 168 ASP A O 1
ATOM 1357 N N . GLN A 1 169 ? -4.025 10.869 13.733 1.00 91.12 169 GLN A N 1
ATOM 1358 C CA . GLN A 1 169 ? -4.705 10.805 12.438 1.00 91.12 169 GLN A CA 1
ATOM 1359 C C . GLN A 1 169 ? -5.084 9.372 12.057 1.00 91.12 169 GLN A C 1
ATOM 1361 O O . GLN A 1 169 ? -6.183 9.137 11.558 1.00 91.12 169 GLN A O 1
ATOM 1366 N N . LEU A 1 170 ? -4.222 8.394 12.338 1.00 88.44 170 LEU A N 1
ATOM 1367 C CA . LEU A 1 170 ? -4.502 6.987 12.061 1.00 88.44 170 LEU A CA 1
ATOM 1368 C C . LEU A 1 170 ? -5.654 6.453 12.916 1.00 88.44 170 LEU A C 1
ATOM 1370 O O . LEU A 1 170 ? -6.493 5.715 12.400 1.00 88.44 170 LEU A O 1
ATOM 1374 N N . SER A 1 171 ? -5.758 6.884 14.177 1.00 82.69 171 SER A N 1
ATOM 1375 C CA . SER A 1 171 ? -6.880 6.532 15.064 1.00 82.69 171 SER A CA 1
ATOM 1376 C C . SER A 1 171 ? -8.224 7.038 14.530 1.00 82.69 171 SER A C 1
ATOM 1378 O O . SER A 1 171 ? -9.253 6.398 14.743 1.00 82.69 171 SER A O 1
ATOM 1380 N N . SER A 1 172 ? -8.206 8.151 13.792 1.00 87.44 172 SER A N 1
ATOM 1381 C CA . SER A 1 172 ? -9.394 8.750 13.173 1.00 87.44 172 SER A CA 1
ATOM 1382 C C . SER A 1 172 ? -9.599 8.346 11.709 1.00 87.44 172 SER A C 1
ATOM 1384 O O . SER A 1 172 ? -10.659 8.611 11.151 1.00 87.44 172 SER A O 1
ATOM 1386 N N . SER A 1 173 ? -8.623 7.686 11.081 1.00 90.75 173 SER A N 1
ATOM 1387 C CA . SER A 1 173 ? -8.613 7.407 9.638 1.00 90.75 173 SER A CA 1
ATOM 1388 C C . SER A 1 173 ? -9.821 6.596 9.160 1.00 90.75 173 SER A C 1
ATOM 1390 O O . SER A 1 173 ? -10.445 6.944 8.162 1.00 90.75 173 SER A O 1
ATOM 1392 N N . PHE A 1 174 ? -10.212 5.569 9.919 1.00 87.75 174 PHE A N 1
ATOM 1393 C CA . PHE A 1 174 ? -11.378 4.736 9.615 1.00 87.75 174 PHE A CA 1
ATOM 1394 C C . PHE A 1 174 ? -12.692 5.530 9.635 1.00 87.75 174 PHE A C 1
ATOM 1396 O O . PHE A 1 174 ? -13.607 5.188 8.894 1.00 87.75 174 PHE A O 1
ATOM 1403 N N . ASN A 1 175 ? -12.781 6.618 10.413 1.00 86.38 175 ASN A N 1
ATOM 1404 C CA . ASN A 1 175 ? -13.977 7.465 10.442 1.00 86.38 175 ASN A CA 1
ATOM 1405 C C . ASN A 1 175 ? -14.221 8.143 9.095 1.00 86.38 175 ASN A C 1
ATOM 1407 O O . ASN A 1 175 ? -15.371 8.253 8.685 1.00 86.38 175 ASN A O 1
ATOM 1411 N N . TYR A 1 176 ? -13.163 8.546 8.387 1.00 85.75 176 TYR A N 1
ATOM 1412 C CA . TYR A 1 176 ? -13.301 9.107 7.043 1.00 85.75 176 TYR A CA 1
ATOM 1413 C C . TYR A 1 176 ? -13.830 8.060 6.060 1.00 85.75 176 TYR A C 1
ATOM 1415 O O . TYR A 1 176 ? -14.778 8.335 5.336 1.00 85.75 176 TYR A O 1
ATOM 1423 N N . VAL A 1 177 ? -13.324 6.824 6.135 1.00 84.88 177 VAL A N 1
ATOM 1424 C CA . VAL A 1 177 ? -13.825 5.713 5.307 1.00 84.88 177 VAL A CA 1
ATOM 1425 C C . VAL A 1 177 ? -15.305 5.425 5.605 1.00 84.88 177 VAL A C 1
ATOM 1427 O O . VAL A 1 177 ? -16.090 5.189 4.691 1.00 84.88 177 VAL A O 1
ATOM 1430 N N . PHE A 1 178 ? -15.726 5.483 6.875 1.00 84.19 178 PHE A N 1
ATOM 1431 C CA . PHE A 1 178 ? -17.140 5.334 7.236 1.00 84.19 178 PHE A CA 1
ATOM 1432 C C . PHE A 1 178 ? -18.020 6.463 6.698 1.00 84.19 178 PHE A C 1
ATOM 1434 O O . PHE A 1 178 ? -19.122 6.187 6.224 1.00 84.19 178 PHE A O 1
ATOM 1441 N N . LEU A 1 179 ? -17.552 7.711 6.774 1.00 84.44 179 LEU A N 1
ATOM 1442 C CA . LEU A 1 179 ? -18.284 8.870 6.260 1.00 84.44 179 LEU A CA 1
ATOM 1443 C C . LEU A 1 179 ? -18.478 8.779 4.743 1.00 84.44 179 LEU A C 1
ATOM 1445 O O . LEU A 1 179 ? -19.580 9.046 4.268 1.00 84.44 179 LEU A O 1
ATOM 1449 N N . ASP A 1 180 ? -17.465 8.317 4.009 1.00 83.38 180 ASP A N 1
ATOM 1450 C CA . ASP A 1 180 ? -17.548 8.134 2.555 1.00 83.38 180 ASP A CA 1
ATOM 1451 C C . ASP A 1 180 ? -18.539 7.030 2.153 1.00 83.38 180 ASP A C 1
ATOM 1453 O O . ASP A 1 180 ? -19.180 7.117 1.108 1.00 83.38 180 ASP A O 1
ATOM 1457 N N . MET A 1 181 ? -18.720 6.005 2.992 1.00 80.31 181 MET A N 1
ATOM 1458 C CA . MET A 1 181 ? -19.694 4.928 2.750 1.00 80.31 181 MET A CA 1
ATOM 1459 C C . MET A 1 181 ? -21.121 5.271 3.199 1.00 80.31 181 MET A C 1
ATOM 1461 O O . MET A 1 181 ? -22.073 4.610 2.781 1.00 80.31 181 MET A O 1
ATOM 1465 N N . GLN A 1 182 ? -21.298 6.282 4.056 1.00 78.81 182 GLN A N 1
ATOM 1466 C CA . GLN A 1 182 ? -22.594 6.621 4.651 1.00 78.81 182 GLN A CA 1
ATOM 1467 C C . GLN A 1 182 ? -23.716 6.895 3.623 1.00 78.81 182 GLN A C 1
ATOM 1469 O O . GLN A 1 182 ? -24.838 6.439 3.868 1.00 78.81 182 GLN A O 1
ATOM 1474 N N . PRO A 1 183 ? -23.475 7.580 2.484 1.00 78.12 183 PRO A N 1
ATOM 1475 C CA . PRO A 1 183 ? -24.517 7.855 1.490 1.00 78.12 183 PRO A CA 1
ATOM 1476 C C . PRO A 1 183 ? -25.134 6.598 0.856 1.00 78.12 183 PRO A C 1
ATOM 1478 O O . PRO A 1 183 ? -26.282 6.638 0.422 1.00 78.12 183 PRO A O 1
ATOM 1481 N N . GLU A 1 184 ? -24.400 5.482 0.838 1.00 80.06 184 GLU A N 1
ATOM 1482 C CA . GLU A 1 184 ? -24.758 4.233 0.145 1.00 80.06 184 GLU A CA 1
ATOM 1483 C C . GLU A 1 184 ? -24.840 3.039 1.114 1.00 80.06 184 GLU A C 1
ATOM 1485 O O . GLU A 1 184 ? -24.778 1.876 0.712 1.00 80.06 184 GLU A O 1
ATOM 1490 N N . LEU A 1 185 ? -24.983 3.308 2.417 1.00 76.50 185 LEU A N 1
ATOM 1491 C CA . LEU A 1 185 ? -24.859 2.298 3.473 1.00 76.50 185 LEU A CA 1
ATOM 1492 C C . LEU A 1 185 ? -25.807 1.102 3.291 1.00 76.50 185 LEU A C 1
ATOM 1494 O O . LEU A 1 185 ? -25.439 -0.025 3.614 1.00 76.50 185 LEU A O 1
ATOM 1498 N N . ASN A 1 186 ? -27.017 1.337 2.776 1.00 75.19 186 ASN A N 1
ATOM 1499 C CA . ASN A 1 186 ? -28.000 0.277 2.539 1.00 75.19 186 ASN A CA 1
ATOM 1500 C C . ASN A 1 186 ? -27.541 -0.723 1.471 1.00 75.19 186 ASN A C 1
ATOM 1502 O O . ASN A 1 186 ? -27.810 -1.913 1.613 1.00 75.19 186 ASN A O 1
ATOM 1506 N N . ASP A 1 187 ? -26.811 -0.253 0.461 1.00 77.75 187 ASP A N 1
ATOM 1507 C CA . ASP A 1 187 ? -26.313 -1.080 -0.639 1.00 77.75 187 ASP A CA 1
ATOM 1508 C C . ASP A 1 187 ? -24.929 -1.672 -0.319 1.00 77.75 187 ASP A C 1
ATOM 1510 O O . ASP A 1 187 ? -24.560 -2.726 -0.835 1.00 77.75 187 ASP A O 1
ATOM 1514 N N . ARG A 1 188 ? -24.181 -1.039 0.597 1.00 79.81 188 ARG A N 1
ATOM 1515 C CA . ARG A 1 188 ? -22.792 -1.383 0.956 1.00 79.81 188 ARG A CA 1
ATOM 1516 C C . ARG A 1 188 ? -22.639 -1.970 2.362 1.00 79.81 188 ARG A C 1
ATOM 1518 O O . ARG A 1 188 ? -21.561 -1.910 2.952 1.00 79.81 188 ARG A O 1
ATOM 1525 N N . GLN A 1 189 ? -23.686 -2.586 2.915 1.00 79.56 189 GLN A N 1
ATOM 1526 C CA . GLN A 1 189 ? -23.670 -3.134 4.284 1.00 79.56 189 GLN A CA 1
ATOM 1527 C C . GLN A 1 189 ? -22.524 -4.128 4.536 1.00 79.56 189 GLN A C 1
ATOM 1529 O O . GLN A 1 189 ? -21.914 -4.116 5.605 1.00 79.56 189 GLN A O 1
ATOM 1534 N N . SER A 1 190 ? -22.200 -4.977 3.557 1.00 77.88 190 SER A N 1
ATOM 1535 C CA . SER A 1 190 ? -21.082 -5.923 3.659 1.00 77.88 190 SER A CA 1
ATOM 1536 C C . SER A 1 190 ? -19.726 -5.223 3.730 1.00 77.88 190 SER A C 1
ATOM 1538 O O . SER A 1 190 ? -18.857 -5.643 4.489 1.00 77.88 190 SER A O 1
ATOM 1540 N N . GLU A 1 191 ? -19.547 -4.142 2.971 1.00 79.31 191 GLU A N 1
ATOM 1541 C CA . GLU A 1 191 ? -18.323 -3.336 2.989 1.00 79.31 191 GLU A CA 1
ATOM 1542 C C . GLU A 1 191 ? -18.218 -2.522 4.281 1.00 79.31 191 GLU A C 1
ATOM 1544 O O . GLU A 1 191 ? -17.144 -2.385 4.857 1.00 79.31 191 GLU A O 1
ATOM 1549 N N . PHE A 1 192 ? -19.342 -2.060 4.819 1.00 83.19 192 PHE A N 1
ATOM 1550 C CA . PHE A 1 192 ? -19.361 -1.400 6.117 1.00 83.19 192 PHE A CA 1
ATOM 1551 C C . PHE A 1 192 ? -18.921 -2.337 7.255 1.00 83.19 192 PHE A C 1
ATOM 1553 O O . PHE A 1 192 ? -18.076 -1.968 8.075 1.00 83.19 192 PHE A O 1
ATOM 1560 N N . LEU A 1 193 ? -19.444 -3.571 7.283 1.00 83.12 193 LEU A N 1
ATOM 1561 C CA . LEU A 1 193 ? -19.007 -4.602 8.235 1.00 83.12 193 LEU A CA 1
ATOM 1562 C C . LEU A 1 193 ? -17.513 -4.901 8.093 1.00 83.12 193 LEU A C 1
ATOM 1564 O O . LEU A 1 193 ? -16.817 -5.076 9.092 1.00 83.12 193 LEU A O 1
ATOM 1568 N N . PHE A 1 194 ? -17.025 -4.900 6.856 1.00 83.56 194 PHE A N 1
ATOM 1569 C CA . PHE A 1 194 ? -15.624 -5.098 6.541 1.00 83.56 194 PHE A CA 1
ATOM 1570 C C . PHE A 1 194 ? -14.717 -4.017 7.161 1.00 83.56 194 PHE A C 1
ATOM 1572 O O . PHE A 1 194 ? -13.719 -4.330 7.815 1.00 83.56 194 PHE A O 1
ATOM 1579 N N . VAL A 1 195 ? -15.085 -2.740 7.025 1.00 85.56 195 VAL A N 1
ATOM 1580 C CA . VAL A 1 195 ? -14.323 -1.630 7.624 1.00 85.56 195 VAL A CA 1
ATOM 1581 C C . VAL A 1 195 ? -14.386 -1.664 9.154 1.00 85.56 195 VAL A C 1
ATOM 1583 O O . VAL A 1 195 ? -13.373 -1.414 9.809 1.00 85.56 195 VAL A O 1
ATOM 1586 N N . LEU A 1 196 ? -15.530 -2.039 9.741 1.00 86.06 196 LEU A N 1
ATOM 1587 C CA . LEU A 1 196 ? -15.648 -2.247 11.192 1.00 86.06 196 LEU A CA 1
ATOM 1588 C C . LEU A 1 196 ? -14.725 -3.362 11.694 1.00 86.06 196 LEU A C 1
ATOM 1590 O O . LEU A 1 196 ? -14.063 -3.199 12.722 1.00 86.06 196 LEU A O 1
ATOM 1594 N N . GLU A 1 197 ? -14.652 -4.482 10.976 1.00 86.69 197 GLU A N 1
ATOM 1595 C CA . GLU A 1 197 ? -13.756 -5.588 11.317 1.00 86.69 197 GLU A CA 1
ATOM 1596 C C . GLU A 1 197 ? -12.284 -5.169 11.221 1.00 86.69 197 GLU A C 1
ATOM 1598 O O . GLU A 1 197 ? -11.494 -5.488 12.118 1.00 86.69 197 GLU A O 1
ATOM 1603 N N . ALA A 1 198 ? -11.922 -4.402 10.189 1.00 86.06 198 ALA A N 1
ATOM 1604 C CA . ALA A 1 198 ? -10.585 -3.838 10.033 1.00 86.06 198 ALA A CA 1
ATOM 1605 C C . ALA A 1 198 ? -10.223 -2.886 11.175 1.00 86.06 198 ALA A C 1
ATOM 1607 O O . ALA A 1 198 ? -9.180 -3.066 11.807 1.00 86.06 198 ALA A O 1
ATOM 1608 N N . GLN A 1 199 ? -11.107 -1.946 11.521 1.00 88.88 199 GLN A N 1
ATOM 1609 C CA . GLN A 1 199 ? -10.894 -1.032 12.642 1.00 88.88 199 GLN A CA 1
ATOM 1610 C C . GLN A 1 199 ? -10.738 -1.793 13.967 1.00 88.88 199 GLN A C 1
ATOM 1612 O O . GLN A 1 199 ? -9.805 -1.533 14.729 1.00 88.88 199 GLN A O 1
ATOM 1617 N N . ALA A 1 200 ? -11.619 -2.758 14.247 1.00 86.00 200 ALA A N 1
ATOM 1618 C CA . ALA A 1 200 ? -11.565 -3.542 15.478 1.00 86.00 200 ALA A CA 1
ATOM 1619 C C . ALA A 1 200 ? -10.285 -4.388 15.564 1.00 86.00 200 ALA A C 1
ATOM 1621 O O . ALA A 1 200 ? -9.649 -4.449 16.621 1.00 86.00 200 ALA A O 1
ATOM 1622 N N . SER A 1 201 ? -9.885 -5.015 14.456 1.00 84.31 201 SER A N 1
ATOM 1623 C CA . SER A 1 201 ? -8.653 -5.807 14.367 1.00 84.31 201 SER A CA 1
ATOM 1624 C C . SER A 1 201 ? -7.414 -4.938 14.543 1.00 84.31 201 SER A C 1
ATOM 1626 O O . SER A 1 201 ? -6.510 -5.301 15.295 1.00 84.31 201 SER A O 1
ATOM 1628 N N . PHE A 1 202 ? -7.406 -3.758 13.926 1.00 83.94 202 PHE A N 1
ATOM 1629 C CA . PHE A 1 202 ? -6.338 -2.778 14.056 1.00 83.94 202 PHE A CA 1
ATOM 1630 C C . PHE A 1 202 ? -6.186 -2.265 15.490 1.00 83.94 202 PHE A C 1
ATOM 1632 O O . PHE A 1 202 ? -5.093 -2.314 16.053 1.00 83.94 202 PHE A O 1
ATOM 1639 N N . LEU A 1 203 ? -7.282 -1.829 16.118 1.00 83.31 203 LEU A N 1
ATOM 1640 C CA . LEU A 1 203 ? -7.270 -1.349 17.501 1.00 83.31 203 LEU A CA 1
ATOM 1641 C C . LEU A 1 203 ? -6.851 -2.452 18.475 1.00 83.31 203 LEU A C 1
ATOM 1643 O O . LEU A 1 203 ? -6.074 -2.199 19.393 1.00 83.31 203 LEU A O 1
ATOM 1647 N N . ARG A 1 204 ? -7.309 -3.692 18.261 1.00 81.94 204 ARG A N 1
ATOM 1648 C CA . ARG A 1 204 ? -6.867 -4.843 19.057 1.00 81.94 204 ARG A CA 1
ATOM 1649 C C . ARG A 1 204 ? -5.366 -5.070 18.908 1.00 81.94 204 ARG A C 1
ATOM 1651 O O . ARG A 1 204 ? -4.687 -5.242 19.917 1.00 81.94 204 ARG A O 1
ATOM 1658 N N . ALA A 1 205 ? -4.856 -5.049 17.679 1.00 77.94 205 ALA A N 1
ATOM 1659 C CA . ALA A 1 205 ? -3.434 -5.190 17.400 1.00 77.94 205 ALA A CA 1
ATOM 1660 C C . ALA A 1 205 ? -2.632 -4.072 18.091 1.00 77.94 205 ALA A C 1
ATOM 1662 O O . ALA A 1 205 ? -1.658 -4.358 18.781 1.00 77.94 205 ALA A O 1
ATOM 1663 N N . LEU A 1 206 ? -3.083 -2.817 18.004 1.00 77.94 206 LEU A N 1
ATOM 1664 C CA . LEU A 1 206 ? -2.460 -1.690 18.701 1.00 77.94 206 LEU A CA 1
ATOM 1665 C C . LEU A 1 206 ? -2.423 -1.880 20.217 1.00 77.94 206 LEU A C 1
ATOM 1667 O O . LEU A 1 206 ? -1.374 -1.682 20.824 1.00 77.94 206 LEU A O 1
ATOM 1671 N N . LEU A 1 207 ? -3.541 -2.284 20.827 1.00 75.44 207 LEU A N 1
ATOM 1672 C CA . LEU A 1 207 ? -3.603 -2.541 22.266 1.00 75.44 207 LEU A CA 1
ATOM 1673 C C . LEU A 1 207 ? -2.607 -3.632 22.661 1.00 75.44 207 LEU A C 1
ATOM 1675 O O . LEU A 1 207 ? -1.802 -3.415 23.560 1.00 75.44 207 LEU A O 1
ATOM 1679 N N . VAL A 1 208 ? -2.595 -4.764 21.953 1.00 74.19 208 VAL A N 1
ATOM 1680 C CA . VAL A 1 208 ? -1.611 -5.831 22.192 1.00 74.19 208 VAL A CA 1
ATOM 1681 C C . VAL A 1 208 ? -0.192 -5.293 22.030 1.00 74.19 208 VAL A C 1
ATOM 1683 O O . VAL A 1 208 ? 0.622 -5.480 22.919 1.00 74.19 208 VAL A O 1
ATOM 1686 N N . GLY A 1 209 ? 0.099 -4.542 20.968 1.00 64.69 209 GLY A N 1
ATOM 1687 C CA . GLY A 1 209 ? 1.423 -3.971 20.720 1.00 64.69 209 GLY A CA 1
ATOM 1688 C C . GLY A 1 209 ? 1.898 -2.958 21.768 1.00 64.69 209 GLY A C 1
ATOM 1689 O O . GLY A 1 209 ? 3.109 -2.841 21.953 1.00 64.69 209 GLY A O 1
ATOM 1690 N N . LEU A 1 210 ? 0.975 -2.256 22.437 1.00 64.31 210 LEU A N 1
ATOM 1691 C CA . LEU A 1 210 ? 1.246 -1.351 23.561 1.00 64.31 210 LEU A CA 1
ATOM 1692 C C . LEU A 1 210 ? 1.439 -2.108 24.886 1.00 64.31 210 LEU A C 1
ATOM 1694 O O . LEU A 1 210 ? 2.242 -1.687 25.714 1.00 64.31 210 LEU A O 1
ATOM 1698 N N . PHE A 1 211 ? 0.716 -3.213 25.098 1.00 57.38 211 PHE A N 1
ATOM 1699 C CA . PHE A 1 211 ? 0.786 -4.010 26.332 1.00 57.38 211 PHE A CA 1
ATOM 1700 C C . PHE A 1 211 ? 1.839 -5.135 26.295 1.00 57.38 211 PHE A C 1
ATOM 1702 O O . PHE A 1 211 ? 2.289 -5.564 27.355 1.00 57.38 211 PHE A O 1
ATOM 1709 N N . ASP A 1 212 ? 2.282 -5.561 25.108 1.00 53.16 212 ASP A N 1
ATOM 1710 C CA . ASP A 1 212 ? 3.427 -6.461 24.882 1.00 53.16 212 ASP A CA 1
ATOM 1711 C C . ASP A 1 212 ? 4.770 -5.712 24.845 1.00 53.16 212 ASP A C 1
ATOM 1713 O O . ASP A 1 212 ? 5.813 -6.307 24.541 1.00 53.16 212 ASP A O 1
ATOM 1717 N N . GLU A 1 213 ? 4.796 -4.419 25.198 1.00 41.97 213 GLU A N 1
ATOM 1718 C CA . GLU A 1 213 ? 6.038 -3.792 25.637 1.00 41.97 213 GLU A CA 1
ATOM 1719 C C . GLU A 1 213 ? 6.568 -4.579 26.845 1.00 41.97 213 GLU A C 1
ATOM 1721 O O . GLU A 1 213 ? 6.229 -4.325 28.003 1.00 41.97 213 GLU A O 1
ATOM 1726 N N . LYS A 1 214 ? 7.479 -5.530 26.583 1.00 39.84 214 LYS A N 1
ATOM 1727 C CA . LYS A 1 214 ? 8.521 -5.867 27.553 1.00 39.84 214 LYS A CA 1
ATOM 1728 C C . LYS A 1 214 ? 9.014 -4.527 28.092 1.00 39.84 214 LYS A C 1
ATOM 1730 O O . LYS A 1 214 ? 9.388 -3.686 27.270 1.00 39.84 214 LYS A O 1
ATOM 1735 N N . PRO A 1 215 ? 8.997 -4.315 29.420 1.00 32.59 215 PRO A N 1
ATOM 1736 C CA . PRO A 1 215 ? 9.329 -3.025 29.988 1.00 32.59 215 PRO A CA 1
ATOM 1737 C C . PRO A 1 215 ? 10.647 -2.571 29.382 1.00 32.59 215 PRO A C 1
ATOM 1739 O O . PRO A 1 215 ? 11.622 -3.332 29.402 1.00 32.59 215 PRO A O 1
ATOM 1742 N N . LEU A 1 216 ? 10.646 -1.357 28.819 1.00 37.72 216 LEU A N 1
ATOM 1743 C CA . LEU A 1 216 ? 11.855 -0.598 28.526 1.00 37.72 216 LEU A CA 1
ATOM 1744 C C . LEU A 1 216 ? 12.851 -0.910 29.643 1.00 37.72 216 LEU A C 1
ATOM 1746 O O . LEU A 1 216 ? 12.583 -0.638 30.815 1.00 37.72 216 LEU A O 1
ATOM 1750 N N . SER A 1 217 ? 13.934 -1.597 29.281 1.00 30.78 217 SER A N 1
ATOM 1751 C CA . SER A 1 217 ? 14.941 -2.099 30.212 1.00 30.78 217 SER A CA 1
ATOM 1752 C C . SER A 1 217 ? 15.268 -1.053 31.289 1.00 30.78 217 SER A C 1
ATOM 1754 O O . SER A 1 217 ? 15.313 0.142 30.980 1.00 30.78 217 SER A O 1
ATOM 1756 N N . PRO A 1 218 ? 15.504 -1.472 32.544 1.00 38.78 218 PRO A N 1
ATOM 1757 C CA . PRO A 1 218 ? 15.418 -0.622 33.725 1.00 38.78 218 PRO A CA 1
ATOM 1758 C C . PRO A 1 218 ? 16.585 0.369 33.788 1.00 38.78 218 PRO A C 1
ATOM 1760 O O . PRO A 1 218 ? 17.575 0.141 34.474 1.00 38.78 218 PRO A O 1
ATOM 1763 N N . ILE A 1 219 ? 16.470 1.502 33.098 1.00 38.69 219 ILE A N 1
ATOM 1764 C CA . ILE A 1 219 ? 17.445 2.603 33.191 1.00 38.69 219 ILE A CA 1
ATOM 1765 C C . ILE A 1 219 ? 17.040 3.617 34.284 1.00 38.69 219 ILE A C 1
ATOM 1767 O O . ILE A 1 219 ? 17.788 4.536 34.602 1.00 38.69 219 ILE A O 1
ATOM 1771 N N . LEU A 1 220 ? 15.904 3.411 34.965 1.00 37.34 220 LEU A N 1
ATOM 1772 C CA . LEU A 1 220 ? 15.432 4.287 36.050 1.00 37.34 220 LEU A CA 1
ATOM 1773 C C . LEU A 1 220 ? 15.259 3.605 37.418 1.00 37.34 220 LEU A C 1
ATOM 1775 O O . LEU A 1 220 ? 14.779 4.232 38.363 1.00 37.34 220 LEU A O 1
ATOM 1779 N N . ALA A 1 221 ? 15.740 2.371 37.593 1.00 35.41 221 ALA A N 1
ATOM 1780 C CA . ALA A 1 221 ? 15.847 1.768 38.920 1.00 35.41 221 ALA A CA 1
ATOM 1781 C C . ALA A 1 221 ? 17.112 2.273 39.647 1.00 35.41 221 ALA A C 1
ATOM 1783 O O . ALA A 1 221 ? 18.170 1.655 39.629 1.00 35.41 221 ALA A O 1
ATOM 1784 N N . ALA A 1 222 ? 16.959 3.420 40.311 1.00 38.97 222 ALA A N 1
ATOM 1785 C CA . ALA A 1 222 ? 17.718 3.840 41.489 1.00 38.97 222 ALA A CA 1
ATOM 1786 C C . ALA A 1 222 ? 19.245 4.049 41.346 1.00 38.97 222 ALA A C 1
ATOM 1788 O O . ALA A 1 222 ? 20.058 3.316 41.906 1.00 38.97 222 ALA A O 1
ATOM 1789 N N . LYS A 1 223 ? 19.637 5.225 40.836 1.00 39.38 223 LYS A N 1
ATOM 1790 C CA . LYS A 1 223 ? 20.697 5.994 41.515 1.00 39.38 223 LYS A CA 1
ATOM 1791 C C . LYS A 1 223 ? 20.157 6.439 42.884 1.00 39.38 223 LYS A C 1
ATOM 1793 O O . LYS A 1 223 ? 19.589 7.519 43.005 1.00 39.38 223 LYS A O 1
ATOM 1798 N N . ARG A 1 224 ? 20.311 5.606 43.917 1.00 32.62 224 ARG A N 1
ATOM 1799 C CA . ARG A 1 224 ? 20.351 6.074 45.314 1.00 32.62 224 ARG A CA 1
ATOM 1800 C C . ARG A 1 224 ? 21.817 6.092 45.763 1.00 32.62 224 ARG A C 1
ATOM 1802 O O . ARG A 1 224 ? 22.520 5.115 45.512 1.00 32.62 224 ARG A O 1
ATOM 1809 N N . PRO A 1 225 ? 22.304 7.173 46.391 1.00 36.03 225 PRO A N 1
ATOM 1810 C CA . PRO A 1 225 ? 23.662 7.208 46.917 1.00 36.03 225 PRO A CA 1
ATOM 1811 C C . PRO A 1 225 ? 23.799 6.207 48.075 1.00 36.03 225 PRO A C 1
ATOM 1813 O O . PRO A 1 225 ? 22.952 6.169 48.969 1.00 36.03 225 PRO A O 1
ATOM 1816 N N . ARG A 1 226 ? 24.865 5.395 48.053 1.00 34.84 226 ARG A N 1
ATOM 1817 C CA . ARG A 1 226 ? 25.282 4.553 49.185 1.00 34.84 226 ARG A CA 1
ATOM 1818 C C . ARG A 1 226 ? 25.610 5.455 50.374 1.00 34.84 226 ARG A C 1
ATOM 1820 O O . ARG A 1 226 ? 26.621 6.149 50.351 1.00 34.84 226 ARG A O 1
ATOM 1827 N N . ASN A 1 227 ? 24.772 5.419 51.404 1.00 37.41 227 ASN A N 1
ATOM 1828 C CA . ASN A 1 227 ? 25.093 5.926 52.734 1.00 37.41 227 ASN A CA 1
ATOM 1829 C C . ASN A 1 227 ? 25.372 4.724 53.645 1.00 37.41 227 ASN A C 1
ATOM 1831 O O . ASN A 1 227 ? 24.567 4.378 54.503 1.00 37.41 227 ASN A O 1
ATOM 1835 N N . ASP A 1 228 ? 26.530 4.094 53.454 1.00 37.34 228 ASP A N 1
ATOM 1836 C CA . ASP A 1 228 ? 27.048 3.090 54.384 1.00 37.34 228 ASP A CA 1
ATOM 1837 C C . ASP A 1 228 ? 27.808 3.812 55.508 1.00 37.34 228 ASP A C 1
ATOM 1839 O O . ASP A 1 228 ? 29.030 3.970 55.490 1.00 37.34 228 ASP A O 1
ATOM 1843 N N . ARG A 1 229 ? 27.060 4.298 56.501 1.00 38.94 229 ARG A N 1
ATOM 1844 C CA . ARG A 1 229 ? 27.571 4.506 57.864 1.00 38.94 229 ARG A CA 1
ATOM 1845 C C . ARG A 1 229 ? 26.738 3.654 58.810 1.00 38.94 229 ARG A C 1
ATOM 1847 O O . ARG A 1 229 ? 25.940 4.159 59.591 1.00 38.94 229 ARG A O 1
ATOM 1854 N N . GLU A 1 230 ? 26.942 2.345 58.726 1.00 40.34 230 GLU A N 1
ATOM 1855 C CA . GLU A 1 230 ? 26.571 1.453 59.815 1.00 40.34 230 GLU A CA 1
ATOM 1856 C C . GLU A 1 230 ? 27.465 1.743 61.026 1.00 40.34 230 GLU A C 1
ATOM 1858 O O . GLU A 1 230 ? 28.700 1.717 60.968 1.00 40.34 230 GLU A O 1
ATOM 1863 N N . LEU A 1 231 ? 26.800 2.071 62.132 1.00 39.00 231 LEU A N 1
ATOM 1864 C CA . LEU A 1 231 ? 27.377 2.170 63.459 1.00 39.00 231 LEU A CA 1
ATOM 1865 C C . LEU A 1 231 ? 27.997 0.824 63.856 1.00 39.00 231 LEU A C 1
ATOM 1867 O O . LEU A 1 231 ? 27.320 -0.200 63.888 1.00 39.00 231 LEU A O 1
ATOM 1871 N N . ARG A 1 232 ? 29.282 0.839 64.223 1.00 41.62 232 ARG A N 1
ATOM 1872 C CA . ARG A 1 232 ? 29.949 -0.300 64.868 1.00 41.62 232 ARG A CA 1
ATOM 1873 C C . ARG A 1 232 ? 29.395 -0.496 66.285 1.00 41.62 232 ARG A C 1
ATOM 1875 O O . ARG A 1 232 ? 29.441 0.458 67.063 1.00 41.62 232 ARG A O 1
ATOM 1882 N N . PRO A 1 233 ? 29.027 -1.718 66.697 1.00 41.09 233 PRO A N 1
ATOM 1883 C CA . PRO A 1 233 ? 28.937 -2.053 68.110 1.00 41.09 233 PRO A CA 1
ATOM 1884 C C . PRO A 1 233 ? 30.336 -2.362 68.663 1.00 41.09 233 PRO A C 1
ATOM 1886 O O . PRO A 1 233 ? 31.072 -3.197 68.131 1.00 41.09 233 PRO A O 1
ATOM 1889 N N . LEU A 1 234 ? 30.698 -1.668 69.742 1.00 37.84 234 LEU A N 1
ATOM 1890 C CA . LEU A 1 234 ? 31.885 -1.905 70.562 1.00 37.84 234 LEU A CA 1
ATOM 1891 C C . LEU A 1 234 ? 31.924 -3.361 71.053 1.00 37.84 234 LEU A C 1
ATOM 1893 O O . LEU A 1 234 ? 31.048 -3.804 71.793 1.00 37.84 234 LEU A O 1
ATOM 1897 N N . LYS A 1 235 ? 32.980 -4.096 70.688 1.00 42.53 235 LYS A N 1
ATOM 1898 C CA . LYS A 1 235 ? 33.325 -5.358 71.350 1.00 42.53 235 LYS A CA 1
ATOM 1899 C C . LYS A 1 235 ? 33.821 -5.045 72.762 1.00 42.53 235 LYS A C 1
ATOM 1901 O O . LYS A 1 235 ? 34.924 -4.537 72.927 1.00 42.53 235 LYS A O 1
ATOM 1906 N N . GLN A 1 236 ? 33.027 -5.395 73.767 1.00 40.84 236 GLN A N 1
ATOM 1907 C CA . GLN A 1 236 ? 33.526 -5.623 75.120 1.00 40.84 236 GLN A CA 1
ATOM 1908 C C . GLN A 1 236 ? 34.212 -6.992 75.166 1.00 40.84 236 GLN A C 1
ATOM 1910 O O . GLN A 1 236 ? 33.575 -8.014 74.903 1.00 40.84 236 GLN A O 1
ATOM 1915 N N . ARG A 1 237 ? 35.491 -7.029 75.542 1.00 38.97 237 ARG A N 1
ATOM 1916 C CA . ARG A 1 237 ? 36.082 -8.168 76.254 1.00 38.97 237 ARG A CA 1
ATOM 1917 C C . ARG A 1 237 ? 37.023 -7.636 77.333 1.00 38.97 237 ARG A C 1
ATOM 1919 O O . ARG A 1 237 ? 37.689 -6.632 77.111 1.00 38.97 237 ARG A O 1
ATOM 1926 N N . LYS A 1 238 ? 36.930 -8.305 78.482 1.00 39.41 238 LYS A N 1
ATOM 1927 C CA . LYS A 1 238 ? 37.675 -8.119 79.730 1.00 39.41 238 LYS A CA 1
ATOM 1928 C C . LYS A 1 238 ? 39.175 -7.972 79.521 1.00 39.41 238 LYS A C 1
ATOM 1930 O O . LYS A 1 238 ? 39.682 -8.645 78.596 1.00 39.41 238 LYS A O 1
#

pLDDT: mean 77.38, std 17.69, range [30.78, 94.12]

Sequence (238 aa):
MYAILHQLKKEEQARLLFILYGPLHRGKLIWNMICENTAADFDQLKHCFGEFGAMLSFLTIKGTEGNFLCHGTRAKNHAMQVFDWMISEPADWLVENIACVIYAAGWDFMKTFLVFKAINLEIGEIVALLTSLCLLLVKIKEDVSRLLDLMRCVLDTMNKDKRYLLIDQLSSSFNYVFLDMQPELNDRQSEFLFVLEAQASFLRALLVGLFDEKPLSPILAAKRPRNDRELRPLKQRK

Radius of gyration: 24.74 Å; chains: 1; bounding box: 66×29×101 Å

Organism: NCBI:txid1844966

Secondary structure (DSSP, 8-state):
-HHHHTTS-HHHHHHHHHHHHS-EETTEE-HHHHHH---SSHHHHHHHHHHHHHHHHHHHHHHHHS--SS-HHHHHHHHHHHHHHHHHSSSPPPHHHHHHHHHHT-HHHHHHHHHHHHHHS-HHHHHHHHHHHHHHHHHTT--THHHHHHHHHHHHHS-HHHHHHHHHHHHHHHHHHHHHHGGGTTT-HHHHHHHHHHHHHHHHHHHHHHH-------SSS--------PPPPP----

Foldseek 3Di:
DVVVLVVDDLLVNLVVLCVVQNFDDPRDRDVVCQQPHAQPAPVSLCNGQQSVLCVLLVQLVCLAPDPPVDHNVRSLLSSLSSVVSNCPPPHHGQLLNVLSNQVSNPDSSVLSNLLSCLVPHDLVSSLNNLLSNLLRCLRHVHQNLVSVVSLVSSLVSDDPVSNVVNVVCNLCVLVVVVVVCVVVCVVCVVVNVSSVVSNVSNVVSVVCVVVPPPDPPCPPPDPDDDPPPDDDDDDDDD

InterPro domains:
  IPR038946 F-box only protein 47 [PTHR34098] (4-186)
  IPR056622 FBXO47, ARM repeats region [PF24467] (3-159)